Protein AF-I1PK55-F1 (afdb_monomer_lite)

Foldseek 3Di:
DVVVVVVLVVVVCVVVVLLVQLLQLLQLQRHLNVLLVVCCVVPVPCSVVVSVVSVVVNVLVLVVLVVVVVVVVVPPPDDPDPDDDDDDDDDDDDPDPVVVVVVVVVVVVVVCVPDPPQPLVNVSRPDHRDPDPPDPPDDSLVVLVVCCVSRVSSSVVNVLSVPDDPDPDDSVVVVVVVVVVPDPVPDPDDCVVVPPPPPDPVPVPVPPDPPPDPDPPDPPDDDDDPPFAAPADFFDWAAFFAWGGGDQPPQEAEDAQWDADPRRTITGHATAGWDWDADPPPRHIYIHGQHPVGDDDDPVPVPPDDDDDDDDDD

InterPro domains:
  IPR001684 Large ribosomal subunit protein bL27 [MF_00539] (208-292)
  IPR001684 Large ribosomal subunit protein bL27 [PF01016] (209-289)
  IPR001684 Large ribosomal subunit protein bL27 [PR00063] (211-235)
  IPR001684 Large ribosomal subunit protein bL27 [PR00063] (236-260)
  IPR001684 Large ribosomal subunit protein bL27 [PR00063] (261-285)
  IPR001684 Large ribosomal subunit protein bL27 [TIGR00062] (209-289)
  IPR008906 HAT, C-terminal dimerisation domain [PF05699] (120-195)
  IPR012337 Ribonuclease H-like superfamily [SSF53098] (7-196)
  IPR025525 hAT-like transposase, RNase-H fold [PF14372] (1-65)

pLDDT: mean 72.52, std 22.67, range [21.64, 98.0]

Radius of gyration: 37.08 Å; chains: 1; bounding box: 87×67×116 Å

Secondary structure (DSSP, 8-state):
-HHHHHHHHHHHHHHHHHHHHHHHHTSTTTHHHHHHHHHHHH-TTTHHHHHHHHHHHHHHHHHHHHHHHHHHHTT-S-------------------HHHHHHHHHHHHHHH-TTS----HHHHHHHSPPPS-TT-TT--HHHHHHHHTTT-HHHHHHHHHHHTS------HHHHHHHHHHHS-GGG----GGGTSS-SSS-----------S----SS----------EESS-TT-EE-TT-EEEE-SS-SEEE-TTEEE-TT--EEESSSEEEEEEE-TTT--EEEEEEETT-----GGGSTT-PPPPP----

Sequence (314 aa):
MAVPMAEKIEKYWETCNKLLSIATILDPRYKLKSIEYFYGLLYPSEKDVKFEHMRRCFSELFDEYSKQATMQSSSVVDTSRNFQECSSQSHESSLSLFSTIVGLEKYIQDSNSSQQTRSELDVYLDDPPHPGISDTSFDILAWWKLYGSKYPIISRMARDILSVPMSIVASESCFSLANQALCEKRCSLLPETLEESSGGLSLIFKRWATKKTAGSTKNGRDSNPKYLGVKKFGGEKVEPGNIIVCQRGTRFHPGNYVGMGKDHTLFCLKEGHVRFERNKLTGRKWVHVDPVAGHVLHPVYASDSTPAAEMEPL

Organism: Oryza glaberrima (NCBI:txid4538)

Structure (mmCIF, N/CA/C/O backbone):
data_AF-I1PK55-F1
#
_entry.id   AF-I1PK55-F1
#
loop_
_atom_site.group_PDB
_atom_site.id
_atom_site.type_symbol
_atom_site.label_atom_id
_atom_site.label_alt_id
_atom_site.label_comp_id
_atom_site.label_asym_id
_atom_site.label_entity_id
_atom_site.label_seq_id
_atom_site.pdbx_PDB_ins_code
_atom_site.Cartn_x
_atom_site.Cartn_y
_atom_site.Cartn_z
_atom_site.occupancy
_atom_site.B_iso_or_equiv
_atom_site.auth_seq_id
_atom_site.auth_comp_id
_atom_site.auth_asym_id
_atom_site.auth_atom_id
_atom_site.pdbx_PDB_model_num
ATOM 1 N N . MET A 1 1 ? 14.887 21.624 18.149 1.00 56.91 1 MET A N 1
ATOM 2 C CA . MET A 1 1 ? 14.592 20.259 17.647 1.00 56.91 1 MET A CA 1
ATOM 3 C C . MET A 1 1 ? 13.423 19.589 18.372 1.00 56.91 1 MET A C 1
ATOM 5 O O . MET A 1 1 ? 12.648 18.936 17.695 1.00 56.91 1 MET A O 1
ATOM 9 N N . ALA A 1 2 ? 13.232 19.786 19.685 1.00 69.00 2 ALA A N 1
ATOM 10 C CA . ALA A 1 2 ? 12.104 19.197 20.425 1.00 69.00 2 ALA A CA 1
ATOM 11 C C . ALA A 1 2 ? 10.715 19.756 20.036 1.00 69.00 2 ALA A C 1
ATOM 13 O O . ALA A 1 2 ? 9.791 18.982 19.824 1.00 69.00 2 ALA A O 1
ATOM 14 N N . VAL A 1 3 ? 10.584 21.077 19.859 1.00 77.81 3 VAL A N 1
ATOM 15 C CA . VAL A 1 3 ? 9.313 21.740 19.484 1.00 77.81 3 VAL A CA 1
ATOM 16 C C . VAL A 1 3 ? 8.698 21.201 18.176 1.00 77.81 3 VAL A C 1
ATOM 18 O O . VAL A 1 3 ? 7.561 20.739 18.218 1.00 77.81 3 VAL A O 1
ATOM 21 N N . PRO A 1 4 ? 9.425 21.117 17.039 1.00 77.81 4 PRO A N 1
ATOM 22 C CA . PRO A 1 4 ? 8.856 20.558 15.806 1.00 77.81 4 PRO A CA 1
ATOM 23 C C . PRO A 1 4 ? 8.593 19.044 15.880 1.00 77.81 4 PRO A C 1
ATOM 25 O O . PRO A 1 4 ? 7.858 18.503 15.056 1.00 77.81 4 PRO A O 1
ATOM 28 N N . MET A 1 5 ? 9.204 18.331 16.834 1.00 74.81 5 MET A N 1
ATOM 29 C CA . MET A 1 5 ? 8.876 16.930 17.112 1.00 74.81 5 MET A CA 1
ATOM 30 C C . MET A 1 5 ? 7.574 16.805 17.907 1.00 74.81 5 MET A C 1
ATOM 32 O O . MET A 1 5 ? 6.782 15.914 17.612 1.00 74.81 5 MET A O 1
ATOM 36 N N . ALA A 1 6 ? 7.333 17.704 18.861 1.00 76.00 6 ALA A N 1
ATOM 37 C CA . ALA A 1 6 ? 6.104 17.733 19.646 1.00 76.00 6 ALA A CA 1
ATOM 38 C C . ALA A 1 6 ? 4.875 18.029 18.770 1.00 76.00 6 ALA A C 1
ATOM 40 O O . ALA A 1 6 ? 3.912 17.274 18.811 1.00 76.00 6 ALA A O 1
ATOM 41 N N . GLU A 1 7 ? 4.943 19.034 17.890 1.00 78.25 7 GLU A N 1
ATOM 42 C CA . GLU A 1 7 ? 3.855 19.357 16.942 1.00 78.25 7 GLU A CA 1
ATOM 43 C C . GLU A 1 7 ? 3.503 18.175 16.031 1.00 78.25 7 GLU A C 1
ATOM 45 O O . GLU A 1 7 ? 2.341 17.888 15.736 1.00 78.25 7 GLU A O 1
ATOM 50 N N . LYS A 1 8 ? 4.538 17.456 15.595 1.00 73.06 8 LYS A N 1
ATOM 51 C CA . LYS A 1 8 ? 4.399 16.234 14.814 1.00 73.06 8 LYS A CA 1
ATOM 52 C C . LYS A 1 8 ? 3.678 15.156 15.611 1.00 73.06 8 LYS A C 1
ATOM 54 O O . LYS A 1 8 ? 2.743 14.575 15.078 1.00 73.06 8 LYS A O 1
ATOM 59 N N . ILE A 1 9 ? 4.093 14.901 16.851 1.00 77.00 9 ILE A N 1
ATOM 60 C CA . ILE A 1 9 ? 3.474 13.900 17.729 1.00 77.00 9 ILE A CA 1
ATOM 61 C C . ILE A 1 9 ? 2.005 14.234 17.985 1.00 77.00 9 ILE A C 1
ATOM 63 O O . ILE A 1 9 ? 1.176 13.347 17.820 1.00 77.00 9 ILE A O 1
ATOM 67 N N . GLU A 1 10 ? 1.675 15.489 18.287 1.00 76.69 10 GLU A N 1
ATOM 68 C CA . GLU A 1 10 ? 0.301 15.914 18.588 1.00 76.69 10 GLU A CA 1
ATOM 69 C C . GLU A 1 10 ? -0.663 15.597 17.432 1.00 76.69 10 GLU A C 1
ATOM 71 O O . GLU A 1 10 ? -1.752 15.059 17.629 1.00 76.69 10 GLU A O 1
ATOM 76 N N . LYS A 1 11 ? -0.214 15.810 16.187 1.00 72.62 11 LYS A N 1
ATOM 77 C CA . LYS A 1 11 ? -0.996 15.478 14.987 1.00 72.62 11 LYS A CA 1
ATOM 78 C C . LYS A 1 11 ? -1.317 13.980 14.873 1.00 72.62 11 LYS A C 1
ATOM 80 O O . LYS A 1 11 ? -2.416 13.616 14.448 1.00 72.62 11 LYS A O 1
ATOM 85 N N . TYR A 1 12 ? -0.369 13.105 15.218 1.00 70.25 12 TYR A N 1
ATOM 86 C CA . TYR A 1 12 ? -0.617 11.656 15.236 1.00 70.25 12 TYR A CA 1
ATOM 87 C C . TYR A 1 12 ? -1.391 11.227 16.473 1.00 70.25 12 TYR A C 1
ATOM 89 O O . TYR A 1 12 ? -2.162 10.276 16.407 1.00 70.25 12 TYR A O 1
ATOM 97 N N . TRP A 1 13 ? -1.205 11.918 17.594 1.00 78.19 13 TRP A N 1
ATOM 98 C CA . TRP A 1 13 ? -1.906 11.621 18.828 1.00 78.19 13 TRP A CA 1
ATOM 99 C C . TRP A 1 13 ? -3.414 11.755 18.635 1.00 78.19 13 TRP A C 1
ATOM 101 O O . TRP A 1 13 ? -4.131 10.801 18.900 1.00 78.19 13 TRP A O 1
ATOM 111 N N . GLU A 1 14 ? -3.893 12.851 18.048 1.00 71.19 14 GLU A N 1
ATOM 112 C CA . GLU A 1 14 ? -5.331 13.063 17.817 1.00 71.19 14 GLU A CA 1
ATOM 113 C C . GLU A 1 14 ? -5.974 12.019 16.882 1.00 71.19 14 GLU A C 1
ATOM 115 O O . GLU A 1 14 ? -7.143 11.655 17.035 1.00 71.19 14 GLU A O 1
ATOM 120 N N . THR A 1 15 ? -5.212 11.476 15.927 1.00 67.56 15 THR A N 1
ATOM 121 C CA . THR A 1 15 ? -5.700 10.426 15.013 1.00 67.56 15 THR A CA 1
ATOM 122 C C . THR A 1 15 ? -5.649 9.036 15.646 1.00 67.56 15 THR A C 1
ATOM 124 O O . THR A 1 15 ? -6.618 8.280 15.559 1.00 67.56 15 THR A O 1
ATOM 127 N N . CYS A 1 16 ? -4.554 8.701 16.328 1.00 73.81 16 CYS A N 1
ATOM 128 C CA . CYS A 1 16 ? -4.374 7.412 16.989 1.00 73.81 16 CYS A CA 1
ATOM 129 C C . CYS A 1 16 ? -5.228 7.275 18.254 1.00 73.81 16 CYS A C 1
ATOM 131 O O . CYS A 1 16 ? -5.692 6.174 18.542 1.00 73.81 16 CYS A O 1
ATOM 133 N N . ASN A 1 17 ? -5.460 8.362 18.995 1.00 80.88 17 ASN A N 1
ATOM 134 C CA . ASN A 1 17 ? -6.208 8.366 20.254 1.00 80.88 17 ASN A CA 1
ATOM 135 C C . ASN A 1 17 ? -7.621 7.801 20.062 1.00 80.88 17 ASN A C 1
ATOM 137 O O . ASN A 1 17 ? -8.041 6.936 20.824 1.00 80.88 17 ASN A O 1
ATOM 141 N N . LYS A 1 18 ? -8.318 8.177 18.983 1.00 81.50 18 LYS A N 1
ATOM 142 C CA . LYS A 1 18 ? -9.653 7.635 18.675 1.00 81.50 18 LYS A CA 1
ATOM 143 C C . LYS A 1 18 ? -9.631 6.117 18.495 1.00 81.50 18 LYS A C 1
ATOM 145 O O . LYS A 1 18 ? -10.438 5.412 19.093 1.00 81.50 18 LYS A O 1
ATOM 150 N N . LEU A 1 19 ? -8.685 5.607 17.705 1.00 83.81 19 LEU A N 1
ATOM 151 C CA . LEU A 1 19 ? -8.551 4.172 17.444 1.00 83.81 19 LEU A CA 1
ATOM 152 C C . LEU A 1 19 ? -8.158 3.398 18.710 1.00 83.81 19 LEU A C 1
ATOM 154 O O . LEU A 1 19 ? -8.745 2.359 19.004 1.00 83.81 19 LEU A O 1
ATOM 158 N N . LEU A 1 20 ? -7.196 3.926 19.472 1.00 84.56 20 LEU A N 1
ATOM 159 C CA . LEU A 1 20 ? -6.757 3.373 20.755 1.00 84.56 20 LEU A CA 1
ATOM 160 C C . LEU A 1 20 ? -7.916 3.322 21.752 1.00 84.56 20 LEU A C 1
ATOM 162 O O . LEU A 1 20 ? -8.145 2.291 22.375 1.00 84.56 20 LEU A O 1
ATOM 166 N N . SER A 1 21 ? -8.693 4.398 21.845 1.00 87.75 21 SER A N 1
ATOM 167 C CA . SER A 1 21 ? -9.866 4.480 22.710 1.00 87.75 21 SER A CA 1
ATOM 168 C C . SER A 1 21 ? -10.909 3.427 22.331 1.00 87.75 21 SER A C 1
ATOM 170 O O . SER A 1 21 ? -11.320 2.642 23.185 1.00 87.75 21 SER A O 1
ATOM 172 N N . ILE A 1 22 ? -11.256 3.291 21.047 1.00 89.50 22 ILE A N 1
ATOM 173 C CA . ILE A 1 22 ? -12.168 2.230 20.581 1.00 89.50 22 ILE A CA 1
ATOM 174 C C . ILE A 1 22 ? -11.624 0.836 20.925 1.00 89.50 22 ILE A C 1
ATOM 176 O O . ILE A 1 22 ? -12.367 -0.006 21.429 1.00 89.50 22 ILE A O 1
ATOM 180 N N . ALA A 1 23 ? -10.329 0.595 20.710 1.00 89.38 23 ALA A N 1
ATOM 181 C CA . ALA A 1 23 ? -9.695 -0.675 21.054 1.00 89.38 23 ALA A CA 1
ATOM 182 C C . ALA A 1 23 ? -9.778 -0.976 22.561 1.00 89.38 23 ALA A C 1
ATOM 184 O O . ALA A 1 23 ? -10.052 -2.114 22.937 1.00 89.38 23 ALA A O 1
ATOM 185 N N . THR A 1 24 ? -9.617 0.031 23.428 1.00 90.06 24 THR A N 1
ATOM 186 C CA . THR A 1 24 ? -9.770 -0.148 24.883 1.00 90.06 24 THR A CA 1
ATOM 187 C C . THR A 1 24 ? -11.213 -0.425 25.310 1.00 90.06 24 THR A C 1
ATOM 189 O O . THR A 1 24 ? -11.414 -1.214 26.232 1.00 90.06 24 THR A O 1
ATOM 192 N N . ILE A 1 25 ? -12.219 0.145 24.629 1.00 91.88 25 ILE A N 1
ATOM 193 C CA . ILE A 1 25 ? -13.642 -0.168 24.878 1.00 91.88 25 ILE A CA 1
ATOM 194 C C . ILE A 1 25 ? -13.939 -1.623 24.512 1.00 91.88 25 ILE A C 1
ATOM 196 O O . ILE A 1 25 ? -14.701 -2.296 25.207 1.00 91.88 25 ILE A O 1
ATOM 200 N N . LEU A 1 26 ? -13.332 -2.115 23.429 1.00 92.06 26 LEU A N 1
ATOM 201 C CA . LEU A 1 26 ? -13.472 -3.493 22.956 1.00 92.06 26 LEU A CA 1
ATOM 202 C C . LEU A 1 26 ? -12.681 -4.505 23.799 1.00 92.06 26 LEU A C 1
ATOM 204 O O . LEU A 1 26 ? -12.828 -5.704 23.573 1.00 92.06 26 LEU A O 1
ATOM 208 N N . ASP A 1 27 ? -11.865 -4.074 24.766 1.00 90.81 27 ASP A N 1
ATOM 209 C CA . ASP A 1 27 ? -11.301 -4.984 25.765 1.00 90.81 27 ASP A CA 1
ATOM 210 C C . ASP A 1 27 ? -12.342 -5.226 26.882 1.00 90.81 27 ASP A C 1
ATOM 212 O O . ASP A 1 27 ? -12.706 -4.288 27.608 1.00 90.81 27 ASP A O 1
ATOM 216 N N . PRO A 1 28 ? -12.798 -6.479 27.076 1.00 90.19 28 PRO A N 1
ATOM 217 C CA . PRO A 1 28 ? -13.805 -6.828 28.077 1.00 90.19 28 PRO A CA 1
ATOM 218 C C . PRO A 1 28 ? -13.420 -6.472 29.518 1.00 90.19 28 PRO A C 1
ATOM 220 O O . PRO A 1 28 ? -14.305 -6.370 30.368 1.00 90.19 28 PRO A O 1
ATOM 223 N N . ARG A 1 29 ? -12.123 -6.308 29.818 1.00 89.62 29 ARG A N 1
ATOM 224 C CA . ARG A 1 29 ? -11.616 -5.970 31.161 1.00 89.62 29 ARG A CA 1
ATOM 225 C C . ARG A 1 29 ? -11.774 -4.490 31.505 1.00 89.62 29 ARG A C 1
ATOM 227 O O . ARG A 1 29 ? -11.882 -4.143 32.677 1.00 89.62 29 ARG A O 1
ATOM 234 N N . TYR A 1 30 ? -11.773 -3.622 30.498 1.00 86.62 30 TYR A N 1
ATOM 235 C CA . TYR A 1 30 ? -11.636 -2.177 30.677 1.00 86.62 30 TYR A CA 1
ATOM 236 C C . TYR A 1 30 ? -12.918 -1.414 30.321 1.00 86.62 30 TYR A C 1
ATOM 238 O O . TYR A 1 30 ? -13.376 -0.587 31.118 1.00 86.62 30 TYR A O 1
ATOM 246 N N . LYS A 1 31 ? -13.531 -1.730 29.169 1.00 89.44 31 LYS A N 1
ATOM 247 C CA . LYS A 1 31 ? -14.759 -1.089 28.658 1.00 89.44 31 LYS A CA 1
ATOM 248 C C . LYS A 1 31 ? -14.678 0.451 28.701 1.00 89.44 31 LYS A C 1
ATOM 250 O O . LYS A 1 31 ? -13.610 1.020 28.519 1.00 89.44 31 LYS A O 1
ATOM 255 N N . LEU A 1 32 ? -15.795 1.151 28.932 1.00 88.81 32 LEU A N 1
ATOM 256 C CA . LEU A 1 32 ? -15.834 2.623 28.994 1.00 88.81 32 LEU A CA 1
ATOM 257 C C . LEU A 1 32 ? -15.136 3.217 30.230 1.00 88.81 32 LEU A C 1
ATOM 259 O O . LEU A 1 32 ? -14.683 4.360 30.185 1.00 88.81 32 LEU A O 1
ATOM 263 N N . LYS A 1 33 ? -15.017 2.456 31.326 1.00 87.12 33 LYS A N 1
ATOM 264 C CA . LYS A 1 33 ? -14.451 2.959 32.591 1.00 87.12 33 LYS A CA 1
ATOM 265 C C . LYS A 1 33 ? -12.971 3.325 32.472 1.00 87.12 33 LYS A C 1
ATOM 267 O O . LYS A 1 33 ? -12.511 4.238 33.152 1.00 87.12 33 LYS A O 1
ATOM 272 N N . SER A 1 34 ? -12.220 2.639 31.610 1.00 86.88 34 SER A N 1
ATOM 273 C CA . SER A 1 34 ? -10.811 2.969 31.366 1.00 86.88 34 SER A CA 1
ATOM 274 C C . SER A 1 34 ? -10.649 4.335 30.714 1.00 86.88 34 SER A C 1
ATOM 276 O O . SER A 1 34 ? -9.807 5.115 31.146 1.00 86.88 34 SER A O 1
ATOM 278 N N . ILE A 1 35 ? -11.474 4.655 29.717 1.00 88.50 35 ILE A N 1
ATOM 279 C CA . ILE A 1 35 ? -11.437 5.954 29.040 1.00 88.50 35 ILE A CA 1
ATOM 280 C C . ILE A 1 35 ? -11.804 7.057 30.013 1.00 88.50 35 ILE A C 1
ATOM 282 O O . ILE A 1 35 ? -11.126 8.078 30.054 1.00 88.50 35 ILE A O 1
ATOM 286 N N . GLU A 1 36 ? -12.833 6.839 30.831 1.00 89.56 36 GLU A N 1
ATOM 287 C CA . GLU A 1 36 ? -13.219 7.808 31.848 1.00 89.56 36 GLU A CA 1
ATOM 288 C C . GLU A 1 36 ? -12.039 8.142 32.781 1.00 89.56 36 GLU A C 1
ATOM 290 O O . GLU A 1 36 ? -11.773 9.313 33.066 1.00 89.56 36 GLU A O 1
ATOM 295 N N . TYR A 1 37 ? -11.290 7.120 33.202 1.00 89.94 37 TYR A N 1
ATOM 296 C CA . TYR A 1 37 ? -10.094 7.282 34.022 1.00 89.94 37 TYR A CA 1
ATOM 297 C C . TYR A 1 37 ? -8.958 8.005 33.277 1.00 89.94 37 TYR A C 1
ATOM 299 O O . TYR A 1 37 ? -8.440 9.011 33.766 1.00 89.94 37 TYR A O 1
ATOM 307 N N . PHE A 1 38 ? -8.579 7.537 32.081 1.00 88.44 38 PHE A N 1
ATOM 308 C CA . PHE A 1 38 ? -7.448 8.095 31.331 1.00 88.44 38 PHE A CA 1
ATOM 309 C C . PHE A 1 38 ? -7.713 9.512 30.816 1.00 88.44 38 PHE A C 1
ATOM 311 O O . PHE A 1 38 ? -6.811 10.345 30.848 1.00 88.44 38 PHE A O 1
ATOM 318 N N . TYR A 1 39 ? -8.936 9.832 30.394 1.00 89.00 39 TYR A N 1
ATOM 319 C CA . TYR A 1 39 ? -9.289 11.197 29.998 1.00 89.00 39 TYR A CA 1
ATOM 320 C C . TYR A 1 39 ? -9.331 12.146 31.192 1.00 89.00 39 TYR A C 1
ATOM 322 O O . TYR A 1 39 ? -8.941 13.299 31.041 1.00 89.00 39 TYR A O 1
ATOM 330 N N . GLY A 1 40 ? -9.705 11.665 32.382 1.00 89.38 40 GLY A N 1
ATOM 331 C CA . GLY A 1 40 ? -9.569 12.447 33.613 1.00 89.38 40 GLY A CA 1
ATOM 332 C C . GLY A 1 40 ? -8.116 12.812 33.934 1.00 89.38 40 GLY A C 1
ATOM 333 O O . GLY A 1 40 ? -7.862 13.887 34.470 1.00 89.38 40 GLY A O 1
ATOM 334 N N . LEU A 1 41 ? -7.162 11.950 33.566 1.00 89.38 41 LEU A N 1
ATOM 335 C CA . LEU A 1 41 ? -5.732 12.195 33.759 1.00 89.38 41 LEU A CA 1
ATOM 336 C C . LEU A 1 41 ? -5.130 13.102 32.672 1.00 89.38 41 LEU A C 1
ATOM 338 O O . LEU A 1 41 ? -4.305 13.959 32.977 1.00 89.38 41 LEU A O 1
ATOM 342 N N . LEU A 1 42 ? -5.519 12.896 31.411 1.00 86.44 42 LEU A N 1
ATOM 343 C CA . LEU A 1 42 ? -4.936 13.578 30.250 1.00 86.44 42 LEU A CA 1
ATOM 344 C C . LEU A 1 42 ? -5.572 14.944 29.970 1.00 86.44 42 LEU A C 1
ATOM 346 O O . LEU A 1 42 ? -4.871 15.879 29.594 1.00 86.44 42 LEU A O 1
ATOM 350 N N . TYR A 1 43 ? -6.889 15.064 30.150 1.00 87.31 43 TYR A N 1
ATOM 351 C CA . TYR A 1 43 ? -7.664 16.261 29.815 1.00 87.31 43 TYR A CA 1
ATOM 352 C C . TYR A 1 43 ? -8.649 16.622 30.941 1.00 87.31 43 TYR A C 1
ATOM 354 O O . TYR A 1 43 ? -9.862 16.530 30.741 1.00 87.31 43 TYR A O 1
ATOM 362 N N . PRO A 1 44 ? -8.170 17.072 32.118 1.00 88.06 44 PRO A N 1
ATOM 363 C CA . PRO A 1 44 ? -9.034 17.322 33.275 1.00 88.06 44 PRO A CA 1
ATOM 364 C C . PRO A 1 44 ? -10.202 18.280 32.992 1.00 88.06 44 PRO A C 1
ATOM 366 O O . PRO A 1 44 ? -11.307 18.060 33.477 1.00 88.06 44 PRO A O 1
ATOM 369 N N . SER A 1 45 ? -9.976 19.316 32.177 1.00 90.56 45 SER A N 1
ATOM 370 C CA . SER A 1 45 ? -10.976 20.349 31.861 1.00 90.56 45 SER A CA 1
ATOM 371 C C . SER A 1 45 ? -11.951 19.968 30.740 1.00 90.56 45 SER A C 1
ATOM 373 O O . SER A 1 45 ? -13.001 20.589 30.616 1.00 90.56 45 SER A O 1
ATOM 375 N N . GLU A 1 46 ? -11.620 18.972 29.912 1.00 90.12 46 GLU A N 1
ATOM 376 C CA . GLU A 1 46 ? -12.400 18.576 28.723 1.00 90.12 46 GLU A CA 1
ATOM 377 C C . GLU A 1 46 ? -12.865 17.112 28.781 1.00 90.12 46 GLU A C 1
ATOM 379 O O . GLU A 1 46 ? -13.342 16.564 27.781 1.00 90.12 46 GLU A O 1
ATOM 384 N N . LYS A 1 47 ? -12.727 16.468 29.949 1.00 89.00 47 LYS A N 1
ATOM 385 C CA . LYS A 1 47 ? -13.018 15.046 30.166 1.00 89.00 47 LYS A CA 1
ATOM 386 C C . LYS A 1 47 ? -14.398 14.670 29.631 1.00 89.00 47 LYS A C 1
ATOM 388 O O . LYS A 1 47 ? -14.496 13.751 28.824 1.00 89.00 47 LYS A O 1
ATOM 393 N N . ASP A 1 48 ? -15.437 15.387 30.053 1.00 88.94 48 ASP A N 1
ATOM 394 C CA . ASP A 1 48 ? -16.827 15.024 29.755 1.00 88.94 48 ASP A CA 1
ATOM 395 C C . ASP A 1 48 ? -17.147 15.164 28.263 1.00 88.94 48 ASP A C 1
ATOM 397 O O . ASP A 1 48 ? -17.772 14.286 27.670 1.00 88.94 48 ASP A O 1
ATOM 401 N N . VAL A 1 49 ? -16.637 16.221 27.621 1.00 91.31 49 VAL A N 1
ATOM 402 C CA . VAL A 1 49 ? -16.834 16.463 26.184 1.00 91.31 49 VAL A CA 1
ATOM 403 C C . VAL A 1 49 ? -16.139 15.383 25.355 1.00 91.31 49 VAL A C 1
ATOM 405 O O . VAL A 1 49 ? -16.748 14.815 24.447 1.00 91.31 49 VAL A O 1
ATOM 408 N N . LYS A 1 50 ? -14.877 15.056 25.674 1.00 87.38 50 LYS A N 1
ATOM 409 C CA . LYS A 1 50 ? -14.128 14.012 24.957 1.00 87.38 50 LYS A CA 1
ATOM 410 C C . LYS A 1 50 ? -14.694 12.617 25.224 1.00 87.38 50 LYS A C 1
ATOM 412 O O . LYS A 1 50 ? -14.729 11.797 24.307 1.00 87.38 50 LYS A O 1
ATOM 417 N N . PHE A 1 51 ? -15.157 12.350 26.444 1.00 90.38 51 PHE A N 1
ATOM 418 C CA . PHE A 1 51 ? -15.785 11.083 26.813 1.00 90.38 51 PHE A CA 1
ATOM 419 C C . PHE A 1 51 ? -17.091 10.859 26.044 1.00 90.38 51 PHE A C 1
ATOM 421 O O . PHE A 1 51 ? -17.254 9.813 25.415 1.00 90.38 51 PHE A O 1
ATOM 428 N N . GLU A 1 52 ? -17.978 11.856 26.010 1.00 91.00 52 GLU A N 1
ATOM 429 C CA . GLU A 1 52 ? -19.248 11.754 25.285 1.00 91.00 52 GLU A CA 1
ATOM 430 C C . GLU A 1 52 ? -19.029 11.674 23.768 1.00 91.00 52 GLU A C 1
ATOM 432 O O . GLU A 1 52 ? -19.666 10.873 23.083 1.00 91.00 52 GLU A O 1
ATOM 437 N N . HIS A 1 53 ? -18.055 12.423 23.236 1.00 89.75 53 HIS A N 1
ATOM 438 C CA . HIS A 1 53 ? -17.646 12.294 21.838 1.00 89.75 53 HIS A CA 1
ATOM 439 C C . HIS A 1 53 ? -17.185 10.867 21.512 1.00 89.75 53 HIS A C 1
ATOM 441 O O . HIS A 1 53 ? -17.582 10.304 20.493 1.00 89.75 53 HIS A O 1
ATOM 447 N N . MET A 1 54 ? -16.395 10.248 22.393 1.00 89.69 54 MET A N 1
ATOM 448 C CA . MET A 1 54 ? -15.920 8.881 22.193 1.00 89.69 54 MET A CA 1
ATOM 449 C C . MET A 1 54 ? -17.056 7.854 22.298 1.00 89.69 54 MET A C 1
ATOM 451 O O . MET A 1 54 ? -17.125 6.922 21.497 1.00 89.69 54 MET A O 1
ATOM 455 N N . ARG A 1 55 ? -17.996 8.044 23.229 1.00 90.38 55 ARG A N 1
ATOM 456 C CA . ARG A 1 55 ? -19.198 7.209 23.326 1.00 90.38 55 ARG A CA 1
ATOM 457 C C . ARG A 1 55 ? -20.015 7.272 22.036 1.00 90.38 55 ARG A C 1
ATOM 459 O O . ARG A 1 55 ? -20.356 6.231 21.481 1.00 90.38 55 ARG A O 1
ATOM 466 N N . ARG A 1 56 ? -20.247 8.480 21.515 1.00 90.00 56 ARG A N 1
ATOM 467 C CA . ARG A 1 56 ? -20.950 8.702 20.248 1.00 90.00 56 ARG A CA 1
ATOM 468 C C . ARG A 1 56 ? -20.241 8.041 19.068 1.00 90.00 56 ARG A C 1
ATOM 470 O O . ARG A 1 56 ? -20.882 7.316 18.317 1.00 90.00 56 ARG A O 1
ATOM 477 N N . CYS A 1 57 ? -18.930 8.237 18.927 1.00 88.69 57 CYS A N 1
ATOM 478 C CA . CYS A 1 57 ? -18.160 7.611 17.851 1.00 88.69 57 CYS A CA 1
ATOM 479 C C . CYS A 1 57 ? -18.206 6.076 17.913 1.00 88.69 57 CYS A C 1
ATOM 481 O O . CYS A 1 57 ? -18.239 5.425 16.871 1.00 88.69 57 CYS A O 1
ATOM 483 N N . PHE A 1 58 ? -18.220 5.486 19.112 1.00 90.56 58 PHE A N 1
ATOM 484 C CA . PHE A 1 58 ? -18.360 4.038 19.267 1.00 90.56 58 PHE A CA 1
ATOM 485 C C . PHE A 1 58 ? -19.750 3.542 18.836 1.00 90.56 58 PHE A C 1
ATOM 487 O O . PHE A 1 58 ? -19.837 2.540 18.126 1.00 90.56 58 PHE A O 1
ATOM 494 N N . SER A 1 59 ? -20.820 4.264 19.193 1.00 91.00 59 SER A N 1
ATOM 495 C CA . SER A 1 59 ? -22.187 3.954 18.748 1.00 91.00 59 SER A CA 1
ATOM 496 C C . SER A 1 59 ? -22.360 4.093 17.234 1.00 91.00 59 SER A C 1
ATOM 498 O O . SER A 1 59 ? -22.908 3.199 16.597 1.00 91.00 59 SER A O 1
ATOM 500 N N . GLU A 1 60 ? -21.836 5.166 16.638 1.00 89.75 60 GLU A N 1
ATOM 501 C CA . GLU A 1 60 ? -21.882 5.384 15.184 1.00 89.75 60 GLU A CA 1
ATOM 502 C C . GLU A 1 60 ? -21.166 4.255 14.423 1.00 89.75 60 GLU A C 1
ATOM 504 O O . GLU A 1 60 ? -21.668 3.760 13.412 1.00 89.75 60 GLU A O 1
ATOM 509 N N . LEU A 1 61 ? -20.023 3.793 14.944 1.00 87.56 61 LEU A N 1
ATOM 510 C CA . LEU A 1 61 ? -19.292 2.658 14.384 1.00 87.56 61 LEU A CA 1
ATOM 511 C C . LEU A 1 61 ? -20.088 1.350 14.501 1.00 87.56 61 LEU A C 1
ATOM 513 O O . LEU A 1 61 ? -20.118 0.555 13.563 1.00 87.56 61 LEU A O 1
ATOM 517 N N . PHE A 1 62 ? -20.756 1.118 15.631 1.00 90.81 62 PHE A N 1
ATOM 518 C CA . PHE A 1 62 ? -21.624 -0.045 15.807 1.00 90.81 62 PHE A CA 1
ATOM 519 C C . PHE A 1 62 ? -22.785 -0.049 14.800 1.00 90.81 62 PHE A C 1
ATOM 521 O O . PHE A 1 62 ? -23.038 -1.072 14.155 1.00 90.81 62 PHE A O 1
ATOM 528 N N . ASP A 1 63 ? -23.442 1.094 14.601 1.00 88.44 63 ASP A N 1
ATOM 529 C CA . ASP A 1 63 ? -24.539 1.237 13.638 1.00 88.44 63 ASP A CA 1
ATOM 530 C C . ASP A 1 63 ? -24.083 0.938 12.206 1.00 88.44 63 ASP A C 1
ATOM 532 O O . ASP A 1 63 ? -24.810 0.319 11.422 1.00 88.44 63 ASP A O 1
ATOM 536 N N . GLU A 1 64 ? -22.863 1.338 11.851 1.00 87.44 64 GLU A N 1
ATOM 537 C CA . GLU A 1 64 ? -22.271 1.029 10.554 1.00 87.44 64 GLU A CA 1
ATOM 538 C C . GLU A 1 64 ? -22.071 -0.482 10.358 1.00 87.44 64 GLU A C 1
ATOM 540 O O . GLU A 1 64 ? -22.485 -1.043 9.337 1.00 87.44 64 GLU A O 1
ATOM 545 N N . TYR A 1 65 ? -21.508 -1.174 11.352 1.00 86.38 65 TYR A N 1
ATOM 546 C CA . TYR A 1 65 ? -21.342 -2.629 11.299 1.00 86.38 65 TYR A CA 1
ATOM 547 C C . TYR A 1 65 ? -22.690 -3.370 11.300 1.00 86.38 65 TYR A C 1
ATOM 549 O O . TYR A 1 65 ? -22.824 -4.401 10.631 1.00 86.38 65 TYR A O 1
ATOM 557 N N . SER A 1 66 ? -23.700 -2.833 11.989 1.00 87.06 66 SER A N 1
ATOM 558 C CA . SER A 1 66 ? -25.076 -3.346 11.988 1.00 87.06 66 SER A CA 1
ATOM 559 C C . SER A 1 66 ? -25.722 -3.254 10.596 1.00 87.06 66 SER A C 1
ATOM 561 O O . SER A 1 66 ? -26.272 -4.237 10.078 1.00 87.06 66 SER A O 1
ATOM 563 N N . LYS A 1 67 ? -25.561 -2.113 9.910 1.00 83.81 67 LYS A N 1
ATOM 564 C CA . LYS A 1 67 ? -26.004 -1.930 8.514 1.00 83.81 67 LYS A CA 1
ATOM 565 C C . LYS A 1 67 ? -25.311 -2.912 7.569 1.00 83.81 67 LYS A C 1
ATOM 567 O O . LYS A 1 67 ? -25.977 -3.564 6.766 1.00 83.81 67 LYS A O 1
ATOM 572 N N . GLN A 1 68 ? -23.993 -3.082 7.698 1.00 79.38 68 GLN A N 1
ATOM 573 C CA . GLN A 1 68 ? -23.232 -4.036 6.880 1.00 79.38 68 GLN A CA 1
ATOM 574 C C . GLN A 1 68 ? -23.670 -5.489 7.109 1.00 79.38 68 GLN A C 1
ATOM 576 O O . GLN A 1 68 ? -23.737 -6.269 6.159 1.00 79.38 68 GLN A O 1
ATOM 581 N N . ALA A 1 69 ? -23.991 -5.865 8.350 1.00 77.56 69 ALA A N 1
ATOM 582 C CA . ALA A 1 69 ? -24.511 -7.194 8.662 1.00 77.56 69 ALA A CA 1
ATOM 583 C C . ALA A 1 69 ? -25.865 -7.455 7.982 1.00 77.56 69 ALA A C 1
ATOM 585 O O . ALA A 1 69 ? -26.063 -8.527 7.412 1.00 77.56 69 ALA A O 1
ATOM 586 N N . THR A 1 70 ? -26.750 -6.456 7.990 1.00 73.94 70 THR A N 1
ATOM 587 C CA . THR A 1 70 ? -28.083 -6.523 7.368 1.00 73.94 70 THR A CA 1
ATOM 588 C C . THR A 1 70 ? -28.006 -6.585 5.838 1.00 73.94 70 THR A C 1
ATOM 590 O O . THR A 1 70 ? -28.787 -7.281 5.198 1.00 73.94 70 THR A O 1
ATOM 593 N N . MET A 1 71 ? -27.032 -5.904 5.228 1.00 62.38 71 MET A N 1
ATOM 594 C CA . MET A 1 71 ? -26.816 -5.964 3.776 1.00 62.38 71 MET A CA 1
ATOM 595 C C . MET A 1 71 ? -26.188 -7.277 3.294 1.00 62.38 71 MET A C 1
ATOM 597 O O . MET A 1 71 ? -26.362 -7.652 2.140 1.00 62.38 71 MET A O 1
ATOM 601 N N . GLN A 1 72 ? -25.457 -7.993 4.151 1.00 55.72 72 GLN A N 1
ATOM 602 C CA . GLN A 1 72 ? -24.889 -9.298 3.797 1.00 55.72 72 GLN A CA 1
ATOM 603 C C . GLN A 1 72 ? -25.936 -10.423 3.855 1.00 55.72 72 GLN A C 1
ATOM 605 O O . GLN A 1 72 ? -25.869 -11.349 3.046 1.00 55.72 72 GLN A O 1
ATOM 610 N N . SER A 1 73 ? -26.934 -10.340 4.743 1.00 51.28 73 SER A N 1
ATOM 611 C CA . SER A 1 73 ? -27.993 -11.357 4.859 1.00 51.28 73 SER A CA 1
ATOM 612 C C . SER A 1 73 ? -29.016 -11.343 3.712 1.00 51.28 73 SER A C 1
ATOM 614 O O . SER A 1 73 ? -29.588 -12.389 3.414 1.00 51.28 73 SER A O 1
ATOM 616 N N . SER A 1 74 ? -29.201 -10.225 3.000 1.00 41.72 74 SER A N 1
ATOM 617 C CA . SER A 1 74 ? -30.107 -10.141 1.838 1.00 41.72 74 SER A CA 1
ATOM 618 C C . SER A 1 74 ? -29.559 -10.794 0.556 1.00 41.72 74 SER A C 1
ATOM 620 O O . SER A 1 74 ? -30.288 -10.920 -0.424 1.00 41.72 74 SER A O 1
ATOM 622 N N . SER A 1 75 ? -28.303 -11.258 0.558 1.00 34.16 75 SER A N 1
ATOM 623 C CA . SER A 1 75 ? -27.634 -11.888 -0.596 1.00 34.16 75 SER A CA 1
ATOM 624 C C . SER A 1 75 ? -27.623 -13.426 -0.592 1.00 34.16 75 SER A C 1
ATOM 626 O O . SER A 1 75 ? -26.953 -14.032 -1.424 1.00 34.16 75 SER A O 1
ATOM 628 N N . VAL A 1 76 ? -28.351 -14.078 0.328 1.00 39.66 76 VAL A N 1
ATOM 629 C CA . VAL A 1 76 ? -28.311 -15.549 0.506 1.00 39.66 76 VAL A CA 1
ATOM 630 C C . VAL A 1 76 ? -29.580 -16.268 0.011 1.00 39.66 76 VAL A C 1
ATOM 632 O O . VAL A 1 76 ? -29.719 -17.475 0.192 1.00 39.66 76 VAL A O 1
ATOM 635 N N . VAL A 1 77 ? -30.488 -15.587 -0.692 1.00 40.75 77 VAL A N 1
ATOM 636 C CA . VAL A 1 77 ? -31.571 -16.247 -1.449 1.00 40.75 77 VAL A CA 1
ATOM 637 C C . VAL A 1 77 ? -31.153 -16.378 -2.911 1.00 40.75 77 VAL A C 1
ATOM 639 O O . VAL A 1 77 ? -31.450 -15.513 -3.718 1.00 40.75 77 VAL A O 1
ATOM 642 N N . ASP A 1 78 ? -30.348 -17.404 -3.189 1.00 32.12 78 ASP A N 1
ATOM 643 C CA . ASP A 1 78 ? -30.276 -18.173 -4.447 1.00 32.12 78 ASP A CA 1
ATOM 644 C C . ASP A 1 78 ? -28.898 -18.829 -4.572 1.00 32.12 78 ASP A C 1
ATOM 646 O O . ASP A 1 78 ? -28.000 -18.408 -5.300 1.00 32.12 78 ASP A O 1
ATOM 650 N N . THR A 1 79 ? -28.700 -19.923 -3.845 1.00 34.00 79 THR A N 1
ATOM 651 C CA . THR A 1 79 ? -27.780 -20.965 -4.305 1.00 34.00 79 THR A CA 1
ATOM 652 C C . THR A 1 79 ? -28.355 -22.303 -3.882 1.00 34.00 79 THR A C 1
ATOM 654 O O . THR A 1 79 ? -27.879 -22.948 -2.947 1.00 34.00 79 THR A O 1
ATOM 657 N N . SER A 1 80 ? -29.405 -22.720 -4.589 1.00 34.81 80 SER A N 1
ATOM 658 C CA . SER A 1 80 ? -29.760 -24.129 -4.718 1.00 34.81 80 SER A CA 1
ATOM 659 C C . SER A 1 80 ? -28.514 -24.868 -5.200 1.00 34.81 80 SER A C 1
ATOM 661 O O . SER A 1 80 ? -28.143 -24.823 -6.372 1.00 34.81 80 SER A O 1
ATOM 663 N N . ARG A 1 81 ? -27.796 -25.479 -4.258 1.00 32.56 81 ARG A N 1
ATOM 664 C CA . ARG A 1 81 ? -26.679 -26.365 -4.553 1.00 32.56 81 ARG A CA 1
ATOM 665 C C . ARG A 1 81 ? -27.245 -27.572 -5.285 1.00 32.56 81 ARG A C 1
ATOM 667 O O . ARG A 1 81 ? -27.903 -28.412 -4.682 1.00 32.56 81 ARG A O 1
ATOM 674 N N . ASN A 1 82 ? -26.954 -27.628 -6.581 1.00 36.12 82 ASN A N 1
ATOM 675 C CA . ASN A 1 82 ? -26.899 -28.856 -7.360 1.00 36.12 82 ASN A CA 1
ATOM 676 C C . ASN A 1 82 ? -26.006 -29.850 -6.609 1.00 36.12 82 ASN A C 1
ATOM 678 O O . ASN A 1 82 ? -24.779 -29.765 -6.667 1.00 36.12 82 ASN A O 1
ATOM 682 N N . PHE A 1 83 ? -26.633 -30.761 -5.877 1.00 27.09 83 PHE A N 1
ATOM 683 C CA . PHE A 1 83 ? -26.010 -31.989 -5.422 1.00 27.09 83 PHE A CA 1
ATOM 684 C C . PHE A 1 83 ? -26.651 -33.102 -6.241 1.00 27.09 83 PHE A C 1
ATOM 686 O O . PHE A 1 83 ? -27.794 -33.490 -6.018 1.00 27.09 83 PHE A O 1
ATOM 693 N N . GLN A 1 84 ? -25.941 -33.511 -7.287 1.00 39.41 84 GLN A N 1
ATOM 694 C CA . GLN A 1 84 ? -26.319 -34.640 -8.113 1.00 39.41 84 GLN A CA 1
ATOM 695 C C . GLN A 1 84 ? -25.845 -35.907 -7.404 1.00 39.41 84 GLN A C 1
ATOM 697 O O . GLN A 1 84 ? -24.663 -36.233 -7.453 1.00 39.41 84 GLN A O 1
ATOM 702 N N . GLU A 1 85 ? -26.774 -36.613 -6.766 1.0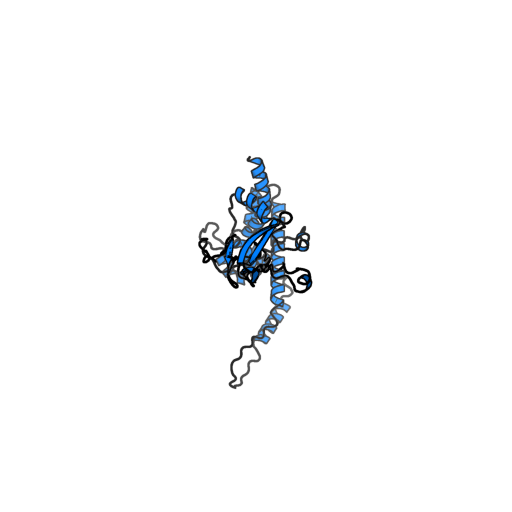0 26.94 85 GLU A N 1
ATOM 703 C CA . GLU A 1 85 ? -26.598 -38.006 -6.362 1.00 26.94 85 GLU A CA 1
ATOM 704 C C . GLU A 1 85 ? -27.819 -38.826 -6.787 1.00 26.94 85 GLU A C 1
ATOM 706 O O . GLU A 1 85 ? -28.960 -38.365 -6.755 1.00 26.94 85 GLU A O 1
ATOM 711 N N . CYS A 1 86 ? -27.521 -40.022 -7.293 1.00 21.64 86 CYS A N 1
ATOM 712 C CA . CYS A 1 86 ? -28.429 -40.924 -7.981 1.00 21.64 86 CYS A CA 1
ATOM 713 C C . CYS A 1 86 ? -29.667 -41.310 -7.169 1.00 21.64 86 CYS A C 1
ATOM 715 O O . CYS A 1 86 ? -29.619 -41.595 -5.976 1.00 21.64 86 CYS A O 1
ATOM 717 N N . SER A 1 87 ? -30.766 -41.431 -7.902 1.00 30.12 87 SER A N 1
ATOM 718 C CA . SER A 1 87 ? -32.053 -41.952 -7.474 1.00 30.12 87 SER A CA 1
ATOM 719 C C . SER A 1 87 ? -31.991 -43.421 -7.041 1.00 30.12 87 SER A C 1
ATOM 721 O O . SER A 1 87 ? -31.565 -44.306 -7.780 1.00 30.12 87 SER A O 1
ATOM 723 N N . SER A 1 88 ? -32.527 -43.689 -5.853 1.00 31.39 88 SER A N 1
ATOM 724 C CA . SER A 1 88 ? -33.171 -44.949 -5.472 1.00 31.39 88 SER A CA 1
ATOM 725 C C . SER A 1 88 ? -34.386 -44.593 -4.617 1.00 31.39 88 SER A C 1
ATOM 727 O O . SER A 1 88 ? -34.304 -43.749 -3.730 1.00 31.39 88 SER A O 1
ATOM 729 N N . GLN A 1 89 ? -35.531 -45.170 -4.960 1.00 35.78 89 GLN A N 1
ATOM 730 C CA . GLN A 1 89 ? -36.847 -44.888 -4.390 1.00 35.78 89 GLN A CA 1
ATOM 731 C C . GLN A 1 89 ? -36.952 -45.316 -2.919 1.00 35.78 89 GLN A C 1
ATOM 733 O O . GLN A 1 89 ? -36.613 -46.453 -2.613 1.00 35.78 89 GLN A O 1
ATOM 738 N N . SER A 1 90 ? -37.560 -44.479 -2.071 1.00 27.88 90 SER A N 1
ATOM 739 C CA . SER A 1 90 ? -38.588 -44.907 -1.104 1.00 27.88 90 SER A CA 1
ATOM 740 C C . SER A 1 90 ? -39.182 -43.714 -0.348 1.00 27.88 90 SER A C 1
ATOM 742 O O . SER A 1 90 ? -38.469 -42.817 0.092 1.00 27.88 90 SER A O 1
ATOM 744 N N . HIS A 1 91 ? -40.507 -43.743 -0.220 1.00 35.56 91 HIS A N 1
ATOM 745 C CA . HIS A 1 91 ? -41.354 -42.882 0.601 1.00 35.56 91 HIS A CA 1
ATOM 746 C C . HIS A 1 91 ? -40.853 -42.757 2.050 1.00 35.56 91 HIS A C 1
ATOM 748 O O . HIS A 1 91 ? -40.444 -43.761 2.615 1.00 35.56 91 HIS A O 1
ATOM 754 N N . GLU A 1 92 ? -40.952 -41.568 2.657 1.00 30.19 92 GLU A N 1
ATOM 755 C CA . GLU A 1 92 ? -41.755 -41.318 3.869 1.00 30.19 92 GLU A CA 1
ATOM 756 C C . GLU A 1 92 ? -41.717 -39.834 4.293 1.00 30.19 92 GLU A C 1
ATOM 758 O O . GLU A 1 92 ? -40.825 -39.054 3.967 1.00 30.19 92 GLU A O 1
ATOM 763 N N . SER A 1 93 ? -42.790 -39.448 4.970 1.00 44.25 93 SER A N 1
ATOM 764 C CA . SER A 1 93 ? -43.234 -38.121 5.382 1.00 44.25 93 SER A CA 1
ATOM 765 C C . SER A 1 93 ? -42.260 -37.338 6.272 1.00 44.25 93 SER A C 1
ATOM 767 O O . SER A 1 93 ? -42.053 -37.685 7.431 1.00 44.25 93 SER A O 1
ATOM 769 N N . SER A 1 94 ? -41.797 -36.178 5.800 1.00 38.34 94 SER A N 1
ATOM 770 C CA . SER A 1 94 ? -41.412 -35.070 6.683 1.00 38.34 94 SER A CA 1
ATOM 771 C C . SER A 1 94 ? -41.976 -33.763 6.130 1.00 38.34 94 SER A C 1
ATOM 773 O O . SER A 1 94 ? -41.337 -33.023 5.386 1.00 38.34 94 SER A O 1
ATOM 775 N N . LEU A 1 95 ? -43.239 -33.480 6.462 1.00 40.25 95 LEU A N 1
ATOM 776 C CA . LEU A 1 95 ? -43.718 -32.102 6.403 1.00 40.25 95 LEU A CA 1
ATOM 777 C C . LEU A 1 95 ? -42.801 -31.313 7.341 1.00 40.25 95 LEU A C 1
ATOM 779 O O . LEU A 1 95 ? -42.715 -31.591 8.534 1.00 40.25 95 LEU A O 1
ATOM 783 N N . SER A 1 96 ? -41.982 -30.474 6.724 1.00 46.75 96 SER A N 1
ATOM 784 C CA . SER A 1 96 ? -40.677 -30.083 7.230 1.00 46.75 96 SER A CA 1
ATOM 785 C C . SER A 1 96 ? -40.764 -29.402 8.597 1.00 46.75 96 SER A C 1
ATOM 787 O O . SER A 1 96 ? -41.320 -28.314 8.710 1.00 46.75 96 SER A O 1
ATOM 789 N N . LEU A 1 97 ? -40.142 -29.988 9.628 1.00 49.12 97 LEU A N 1
ATOM 790 C CA . LEU A 1 97 ? -39.893 -29.349 10.936 1.00 49.12 97 LEU A CA 1
ATOM 791 C C . LEU A 1 97 ? -39.357 -27.911 10.797 1.00 49.12 97 LEU A C 1
ATOM 793 O O . LEU A 1 97 ? -39.577 -27.055 11.651 1.00 49.12 97 LEU A O 1
ATOM 797 N N . PHE A 1 98 ? -38.693 -27.632 9.679 1.00 46.28 98 PHE A N 1
ATOM 798 C CA . PHE A 1 98 ? -38.220 -26.316 9.295 1.00 46.28 98 PHE A CA 1
ATOM 799 C C . PHE A 1 98 ? -39.343 -25.270 9.187 1.00 46.28 98 PHE A C 1
ATOM 801 O O . PHE A 1 98 ? -39.187 -24.163 9.695 1.00 46.28 98 PHE A O 1
ATOM 808 N N . SER A 1 99 ? -40.500 -25.601 8.596 1.00 58.03 99 SER A N 1
ATOM 809 C CA . SER A 1 99 ? -41.609 -24.643 8.450 1.00 58.03 99 SER A CA 1
ATOM 810 C C . SER A 1 99 ? -42.278 -24.326 9.785 1.00 58.03 99 SER A C 1
ATOM 812 O O . SER A 1 99 ? -42.725 -23.202 10.002 1.00 58.03 99 SER A O 1
ATOM 814 N N . THR A 1 100 ? -42.313 -25.293 10.706 1.00 62.00 100 THR A N 1
ATOM 815 C CA . THR A 1 100 ? -42.817 -25.077 12.069 1.00 62.00 100 THR A CA 1
ATOM 816 C C . THR A 1 100 ? -41.862 -24.238 12.917 1.00 62.00 100 THR A C 1
ATOM 818 O O . THR A 1 100 ? -42.327 -23.417 13.700 1.00 62.00 100 THR A O 1
ATOM 821 N N . ILE A 1 101 ? -40.545 -24.382 12.727 1.00 66.00 101 ILE A N 1
ATOM 822 C CA . ILE A 1 101 ? -39.528 -23.574 13.421 1.00 66.00 101 ILE A CA 1
ATOM 823 C C . ILE A 1 101 ? -39.617 -22.106 12.985 1.00 66.00 101 ILE A C 1
ATOM 825 O O . ILE A 1 101 ? -39.670 -21.227 13.838 1.00 66.00 101 ILE A O 1
ATOM 829 N N . VAL A 1 102 ? -39.738 -21.845 11.679 1.00 68.56 102 VAL A N 1
ATOM 830 C CA . VAL A 1 102 ? -39.901 -20.479 11.141 1.00 68.56 102 VAL A CA 1
ATOM 831 C C . VAL A 1 102 ? -41.222 -19.844 11.603 1.00 68.56 102 VAL A C 1
ATOM 833 O O . VAL A 1 102 ? -41.280 -18.653 11.907 1.00 68.56 102 VAL A O 1
ATOM 836 N N . GLY A 1 103 ? -42.298 -20.635 11.701 1.00 67.12 103 GLY A N 1
ATOM 837 C CA . GLY A 1 103 ? -43.581 -20.174 12.242 1.00 67.12 103 GLY A CA 1
ATOM 838 C C . GLY A 1 103 ? -43.522 -19.824 13.734 1.00 67.12 103 GLY A C 1
ATOM 839 O O . GLY A 1 103 ? -44.082 -18.810 14.149 1.00 67.12 103 GLY A O 1
ATOM 840 N N . LEU A 1 104 ? -42.808 -20.628 14.530 1.00 73.69 104 LEU A N 1
ATOM 841 C CA . LEU A 1 104 ? -42.568 -20.379 15.954 1.00 73.69 104 LEU A CA 1
ATOM 842 C C . LEU A 1 104 ? -41.725 -19.112 16.166 1.00 73.69 104 LEU A C 1
ATOM 844 O O . LEU A 1 104 ? -42.047 -18.294 17.022 1.00 73.69 104 LEU A O 1
ATOM 848 N N . GLU A 1 105 ? -40.677 -18.934 15.361 1.00 65.69 105 GLU A N 1
ATOM 849 C CA . GLU A 1 105 ? -39.790 -17.766 15.392 1.00 65.69 105 GLU A CA 1
ATOM 850 C C . GLU A 1 105 ? -40.566 -16.466 15.138 1.00 65.69 105 GLU A C 1
ATOM 852 O O . GLU A 1 105 ? -40.445 -15.505 15.897 1.00 65.69 105 GLU A O 1
ATOM 857 N N . LYS A 1 106 ? -41.462 -16.473 14.145 1.00 72.06 106 LYS A N 1
ATOM 858 C CA . LYS A 1 106 ? -42.358 -15.348 13.856 1.00 72.06 106 LYS A CA 1
ATOM 859 C C . LYS A 1 106 ? -43.331 -15.056 15.006 1.00 72.06 106 LYS A C 1
ATOM 861 O O . LYS A 1 106 ? -43.517 -13.901 15.373 1.00 72.06 106 LYS A O 1
ATOM 866 N N . TYR A 1 107 ? -43.904 -16.095 15.614 1.00 72.81 107 TYR A N 1
ATOM 867 C CA . TYR A 1 107 ? -44.828 -15.947 16.742 1.00 72.81 107 TYR A CA 1
ATOM 868 C C . TYR A 1 107 ? -44.147 -15.367 17.995 1.00 72.81 107 TYR A C 1
ATOM 870 O O . TYR A 1 107 ? -44.723 -14.509 18.665 1.00 72.81 107 TYR A O 1
ATOM 878 N N . ILE A 1 108 ? -42.914 -15.790 18.300 1.00 69.62 108 ILE A N 1
ATOM 879 C CA . ILE A 1 108 ? -42.105 -15.258 19.415 1.00 69.62 108 ILE A CA 1
ATOM 880 C C . ILE A 1 108 ? -41.743 -13.782 19.181 1.00 69.62 108 ILE A C 1
ATOM 882 O O . ILE A 1 108 ? -41.726 -12.990 20.126 1.00 69.62 108 ILE A O 1
ATOM 886 N N . GLN A 1 109 ? -41.480 -13.399 17.929 1.00 64.44 109 GLN A N 1
ATOM 887 C CA . GLN A 1 109 ? -41.179 -12.017 17.555 1.00 64.44 109 GLN A CA 1
ATOM 888 C C . GLN A 1 109 ? -42.399 -11.098 17.731 1.00 64.44 109 GLN A C 1
ATOM 890 O O . GLN A 1 109 ? -42.278 -10.017 18.309 1.00 64.44 109 GLN A O 1
ATOM 895 N N . ASP A 1 110 ? -43.579 -11.550 17.297 1.00 61.78 110 ASP A N 1
ATOM 896 C CA . ASP A 1 110 ? -44.830 -10.785 17.383 1.00 61.78 110 ASP A CA 1
ATOM 897 C C . ASP A 1 110 ? -45.332 -10.632 18.833 1.00 61.78 110 ASP A C 1
ATOM 899 O O . ASP A 1 110 ? -45.997 -9.652 19.165 1.00 61.78 110 ASP A O 1
ATOM 903 N N . SER A 1 111 ? -44.984 -11.564 19.727 1.00 66.81 111 SER A N 1
ATOM 904 C CA . SER A 1 111 ? -45.379 -11.520 21.146 1.00 66.81 111 SER A CA 1
ATOM 905 C C . SER A 1 111 ? -44.435 -10.704 22.047 1.00 66.81 111 SER A C 1
ATOM 907 O O . SER A 1 111 ? -44.819 -10.348 23.161 1.00 66.81 111 SER A O 1
ATOM 909 N N . ASN A 1 112 ? -43.245 -10.327 21.561 1.00 57.16 112 ASN A N 1
ATOM 910 C CA . ASN A 1 112 ? -42.254 -9.521 22.291 1.00 57.16 112 ASN A CA 1
ATOM 911 C C . ASN A 1 112 ? -42.203 -8.037 21.872 1.00 57.16 112 ASN A C 1
ATOM 913 O O . ASN A 1 112 ? -41.344 -7.298 22.356 1.00 57.16 112 ASN A O 1
ATOM 917 N N . SER A 1 113 ? -43.130 -7.561 21.032 1.00 49.50 113 SER A N 1
ATOM 918 C CA . SER A 1 113 ? -43.140 -6.192 20.478 1.00 49.50 113 SER A CA 1
ATOM 919 C C . SER A 1 113 ? -43.207 -5.054 21.514 1.00 49.50 113 SER A C 1
ATOM 921 O O . SER A 1 113 ? -43.043 -3.889 21.158 1.00 49.50 113 SER A O 1
ATOM 923 N N . SER A 1 114 ? -43.454 -5.365 22.789 1.00 50.06 114 SER A N 1
ATOM 924 C CA . SER A 1 114 ? -43.534 -4.395 23.891 1.00 50.06 114 SER A CA 1
ATOM 925 C C . SER A 1 114 ? -42.199 -4.152 24.605 1.00 50.06 114 SER A C 1
ATOM 927 O O . SER A 1 114 ? -42.097 -3.213 25.392 1.00 50.06 114 SER A O 1
ATOM 929 N N . GLN A 1 115 ? -41.173 -4.977 24.368 1.00 45.88 115 GLN A N 1
ATOM 930 C CA . GLN A 1 115 ? -39.834 -4.750 24.910 1.00 45.88 115 GLN A CA 1
ATOM 931 C C . GLN A 1 115 ? -38.966 -4.142 23.816 1.00 45.88 115 GLN A C 1
ATOM 933 O O . GLN A 1 115 ? -38.554 -4.818 22.879 1.00 45.88 115 GLN A O 1
ATOM 938 N N . GLN A 1 116 ? -38.703 -2.844 23.939 1.00 45.19 116 GLN A N 1
ATOM 939 C CA . GLN A 1 116 ? -37.703 -2.129 23.154 1.00 45.19 116 GLN A CA 1
ATOM 940 C C . GLN A 1 116 ? -36.407 -2.950 23.200 1.00 45.19 116 GLN A C 1
ATOM 942 O O . GLN A 1 116 ? -35.797 -3.087 24.261 1.00 45.19 116 GLN A O 1
ATOM 947 N N . THR A 1 117 ? -36.053 -3.607 22.095 1.00 50.34 117 THR A N 1
ATOM 948 C CA . THR A 1 117 ? -34.924 -4.539 22.050 1.00 50.34 117 THR A CA 1
ATOM 949 C C . THR A 1 117 ? -33.669 -3.766 22.432 1.00 50.34 117 THR A C 1
ATOM 951 O O . THR A 1 117 ? -33.236 -2.907 21.662 1.00 50.34 117 THR A O 1
ATOM 954 N N . ARG A 1 118 ? -33.114 -4.007 23.630 1.00 61.44 118 ARG A N 1
ATOM 955 C CA . ARG A 1 118 ? -31.832 -3.411 24.031 1.00 61.44 118 ARG A CA 1
ATOM 956 C C . ARG A 1 118 ? -30.821 -3.710 22.933 1.00 61.44 118 ARG A C 1
ATOM 958 O O . ARG A 1 118 ? -30.716 -4.862 22.505 1.00 61.44 118 ARG A O 1
ATOM 965 N N . SER A 1 119 ? -30.130 -2.682 22.451 1.00 80.06 119 SER A N 1
ATOM 966 C CA . SER A 1 119 ? -29.131 -2.886 21.410 1.00 80.06 119 SER A CA 1
ATOM 967 C C . SER A 1 119 ? -28.021 -3.792 21.958 1.00 80.06 119 SER A C 1
ATOM 969 O O . SER A 1 119 ? -27.709 -3.749 23.149 1.00 80.06 119 SER A O 1
ATOM 971 N N . GLU A 1 120 ? -27.426 -4.638 21.112 1.00 87.25 120 GLU A N 1
ATOM 972 C CA . GLU A 1 120 ? -26.280 -5.481 21.502 1.00 87.25 120 GLU A CA 1
ATOM 973 C C . GLU A 1 120 ? -25.174 -4.642 22.171 1.00 87.25 120 GLU A C 1
ATOM 975 O O . GLU A 1 120 ? -24.530 -5.086 23.124 1.00 87.25 120 GLU A O 1
ATOM 980 N N . LEU A 1 121 ? -25.012 -3.406 21.692 1.00 88.25 121 LEU A N 1
ATOM 981 C CA . LEU A 1 121 ? -24.135 -2.389 22.246 1.00 88.25 121 LEU A CA 1
ATOM 982 C C . LEU A 1 121 ? -24.452 -2.074 23.713 1.00 88.25 121 LEU A C 1
ATOM 984 O O . LEU A 1 121 ? -23.557 -2.168 24.552 1.00 88.25 121 LEU A O 1
ATOM 988 N N . ASP A 1 122 ? -25.704 -1.748 24.033 1.00 87.88 122 ASP A N 1
ATOM 989 C CA . ASP A 1 122 ? -26.114 -1.438 25.408 1.00 87.88 122 ASP A CA 1
ATOM 990 C C . ASP A 1 122 ? -25.887 -2.638 26.333 1.00 87.88 122 ASP A C 1
ATOM 992 O O . ASP A 1 122 ? -25.345 -2.491 27.425 1.00 87.88 122 ASP A O 1
ATOM 996 N N . VAL A 1 123 ? -26.199 -3.852 25.860 1.00 89.56 123 VAL A N 1
ATOM 997 C CA . VAL A 1 123 ? -25.965 -5.091 26.621 1.00 89.56 123 VAL A CA 1
ATOM 998 C C . VAL A 1 123 ? -24.479 -5.272 26.951 1.00 89.56 123 VAL A C 1
ATOM 1000 O O . VAL A 1 123 ? -24.129 -5.626 28.076 1.00 89.56 123 VAL A O 1
ATOM 1003 N N . TYR A 1 124 ? -23.586 -5.013 25.994 1.00 90.50 124 TYR A N 1
ATOM 1004 C CA . TYR A 1 124 ? -22.146 -5.117 26.222 1.00 90.50 124 TYR A CA 1
ATOM 1005 C C . TYR A 1 124 ? -21.622 -4.064 27.204 1.00 90.50 124 TYR A C 1
ATOM 1007 O O . TYR A 1 124 ? -20.753 -4.375 28.027 1.00 90.50 124 TYR A O 1
ATOM 1015 N N . LEU A 1 125 ? -22.123 -2.831 27.116 1.00 89.19 125 LEU A N 1
ATOM 1016 C CA . LEU A 1 125 ? -21.698 -1.732 27.983 1.00 89.19 125 LEU A CA 1
ATOM 1017 C C . LEU A 1 125 ? -22.202 -1.897 29.423 1.00 89.19 125 LEU A C 1
ATOM 1019 O O . LEU A 1 125 ? -21.458 -1.574 30.350 1.00 89.19 125 LEU A O 1
ATOM 1023 N N . ASP A 1 126 ? -23.406 -2.441 29.601 1.00 88.81 126 ASP A N 1
ATOM 1024 C CA . ASP A 1 126 ? -24.015 -2.686 30.912 1.00 88.81 126 ASP A CA 1
ATOM 1025 C C . ASP A 1 126 ? -23.425 -3.912 31.626 1.00 88.81 126 ASP A C 1
ATOM 1027 O O . ASP A 1 126 ? -23.359 -3.948 32.858 1.00 88.81 126 ASP A O 1
ATOM 1031 N N . ASP A 1 127 ? -22.973 -4.923 30.873 1.00 88.50 127 ASP A N 1
ATOM 1032 C CA . ASP A 1 127 ? -22.327 -6.107 31.439 1.00 88.50 127 ASP A CA 1
ATOM 1033 C C . ASP A 1 127 ? -21.128 -5.697 32.329 1.00 88.50 127 ASP A C 1
ATOM 1035 O O . ASP A 1 127 ? -20.333 -4.823 31.956 1.00 88.50 127 ASP A O 1
ATOM 1039 N N . PRO A 1 128 ? -20.890 -6.362 33.471 1.00 87.31 128 PRO A N 1
ATOM 1040 C CA . PRO A 1 128 ? -19.715 -6.077 34.286 1.00 87.31 128 PRO A CA 1
ATOM 1041 C C . PRO A 1 128 ? -18.412 -6.353 33.505 1.00 87.31 128 PRO A C 1
ATOM 1043 O O . PRO A 1 128 ? -18.381 -7.239 32.641 1.00 87.31 128 PRO A O 1
ATOM 1046 N N . PRO A 1 129 ? -17.326 -5.599 33.767 1.00 86.62 129 PRO A N 1
ATOM 1047 C CA . PRO A 1 129 ? -16.027 -5.879 33.168 1.00 86.62 129 PRO A CA 1
ATOM 1048 C C . PRO A 1 129 ? -15.502 -7.243 33.629 1.00 86.62 129 PRO A C 1
ATOM 1050 O O . PRO A 1 129 ? -15.768 -7.684 34.749 1.00 86.62 129 PRO A O 1
ATOM 1053 N N . HIS A 1 130 ? -14.746 -7.908 32.759 1.00 84.75 130 HIS A N 1
ATOM 1054 C CA . HIS A 1 130 ? -14.136 -9.194 33.077 1.00 84.75 130 HIS A CA 1
ATOM 1055 C C . HIS A 1 130 ? -13.134 -9.044 34.242 1.00 84.75 130 HIS A C 1
ATOM 1057 O O . HIS A 1 130 ? -12.303 -8.130 34.204 1.00 84.75 130 HIS A O 1
ATOM 1063 N N . PRO A 1 131 ? -13.189 -9.907 35.276 1.00 79.69 131 PRO A N 1
ATOM 1064 C CA . PRO A 1 131 ? -12.216 -9.887 36.369 1.00 79.69 131 PRO A CA 1
ATOM 1065 C C . PRO A 1 131 ? -10.806 -10.239 35.859 1.00 79.69 131 PRO A C 1
ATOM 1067 O O . PRO A 1 131 ? -10.674 -11.001 34.912 1.00 79.69 131 PRO A O 1
ATOM 1070 N N . GLY A 1 132 ? -9.752 -9.710 36.493 1.00 74.56 132 GLY A N 1
ATOM 1071 C CA . GLY A 1 132 ? -8.358 -10.058 36.149 1.00 74.56 132 GLY A CA 1
ATOM 1072 C C . GLY A 1 132 ? -7.632 -9.041 35.258 1.00 74.56 132 GLY A C 1
ATOM 1073 O O . GLY A 1 132 ? -7.079 -9.381 34.215 1.00 74.56 132 GLY A O 1
ATOM 1074 N N . ILE A 1 133 ? -7.590 -7.768 35.673 1.00 71.50 133 ILE A N 1
ATOM 1075 C CA . ILE A 1 133 ? -6.880 -6.694 34.944 1.00 71.50 133 ILE A CA 1
ATOM 1076 C C . ILE A 1 133 ? -5.369 -6.980 34.819 1.00 71.50 133 ILE A C 1
ATOM 1078 O O . ILE A 1 133 ? -4.744 -6.598 33.834 1.00 71.50 133 ILE A O 1
ATOM 1082 N N . SER A 1 134 ? -4.782 -7.658 35.807 1.00 70.38 134 SER A N 1
ATOM 1083 C CA . SER A 1 134 ? -3.346 -7.958 35.890 1.00 70.38 134 SER A CA 1
ATOM 1084 C C . SER A 1 134 ? -2.914 -9.228 35.152 1.00 70.38 134 SER A C 1
ATOM 1086 O O . SER A 1 134 ? -1.715 -9.508 35.087 1.00 70.38 134 SER A O 1
ATOM 1088 N N . ASP A 1 135 ? -3.853 -10.005 34.610 1.00 76.94 135 ASP A N 1
ATOM 1089 C CA . ASP A 1 135 ? -3.539 -11.298 34.009 1.00 76.94 135 ASP A CA 1
ATOM 1090 C C . ASP A 1 135 ? -2.866 -11.096 32.649 1.00 76.94 135 ASP A C 1
ATOM 1092 O O . ASP A 1 135 ? -3.481 -10.718 31.648 1.00 76.94 135 ASP A O 1
ATOM 1096 N N . THR A 1 136 ? -1.558 -11.347 32.618 1.00 73.25 136 THR A N 1
ATOM 1097 C CA . THR A 1 136 ? -0.703 -11.178 31.432 1.00 73.25 136 THR A CA 1
ATOM 1098 C C . THR A 1 136 ? -0.924 -12.269 30.384 1.00 73.25 136 THR A C 1
ATOM 1100 O O . THR A 1 136 ? -0.525 -12.101 29.236 1.00 73.25 136 THR A O 1
ATOM 1103 N N . SER A 1 137 ? -1.578 -13.372 30.757 1.00 80.12 137 SER A N 1
ATOM 1104 C CA . SER A 1 137 ? -1.919 -14.496 29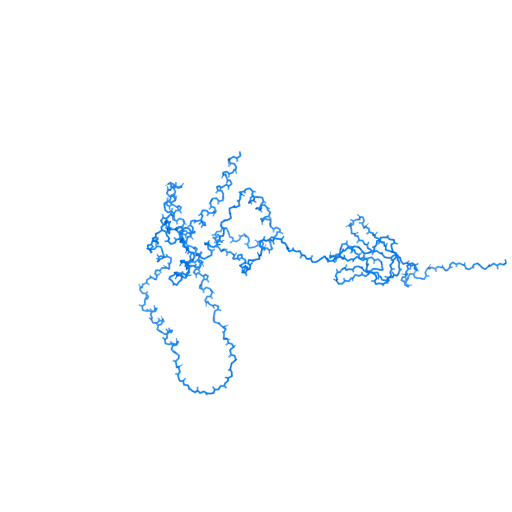.878 1.00 80.12 137 SER A CA 1
ATOM 1105 C C . SER A 1 137 ? -3.313 -14.394 29.243 1.00 80.12 137 SER A C 1
ATOM 1107 O O . SER A 1 137 ? -3.730 -15.325 28.554 1.00 80.12 137 SER A O 1
ATOM 1109 N N . PHE A 1 138 ? -4.048 -13.296 29.458 1.00 85.19 138 PHE A N 1
ATOM 1110 C CA . PHE A 1 138 ? -5.393 -13.136 28.907 1.00 85.19 138 PHE A CA 1
ATOM 1111 C C . PHE A 1 138 ? -5.366 -12.898 27.390 1.00 85.19 138 PHE A C 1
ATOM 1113 O O . PHE A 1 138 ? -4.910 -11.856 26.915 1.00 85.19 138 PHE A O 1
ATOM 1120 N N . ASP A 1 139 ? -5.904 -13.852 26.626 1.00 86.38 139 ASP A N 1
ATOM 1121 C CA . ASP A 1 139 ? -6.088 -13.719 25.180 1.00 86.38 139 ASP A CA 1
ATOM 1122 C C . ASP A 1 139 ? -7.462 -13.104 24.861 1.00 86.38 139 ASP A C 1
ATOM 1124 O O . ASP A 1 139 ? -8.499 -13.777 24.841 1.00 86.38 139 ASP A O 1
ATOM 1128 N N . ILE A 1 140 ? -7.448 -11.799 24.575 1.00 89.50 140 ILE A N 1
ATOM 1129 C CA . ILE A 1 140 ? -8.635 -11.002 24.237 1.00 89.50 140 ILE A CA 1
ATOM 1130 C C . ILE A 1 140 ? -9.329 -11.546 22.975 1.00 89.50 140 ILE A C 1
ATOM 1132 O O . ILE A 1 140 ? -10.559 -11.557 22.889 1.00 89.50 140 ILE A O 1
ATOM 1136 N N . LEU A 1 141 ? -8.570 -12.028 21.984 1.00 87.94 141 LEU A N 1
ATOM 1137 C CA . LEU A 1 141 ? -9.137 -12.525 20.727 1.00 87.94 141 LEU A CA 1
ATOM 1138 C C . LEU A 1 141 ? -9.796 -13.893 20.919 1.00 87.94 141 LEU A C 1
ATOM 1140 O O . LEU A 1 141 ? -10.861 -14.149 20.347 1.00 87.94 141 LEU A O 1
ATOM 1144 N N . ALA A 1 142 ? -9.201 -14.760 21.742 1.00 88.06 142 ALA A N 1
ATOM 1145 C CA . ALA A 1 142 ? -9.831 -16.017 22.137 1.00 88.06 142 ALA A CA 1
ATOM 1146 C C . ALA A 1 142 ? -11.129 -15.771 22.918 1.00 88.06 142 ALA A C 1
ATOM 1148 O O . ALA A 1 142 ? -12.126 -16.447 22.659 1.00 88.06 142 ALA A O 1
ATOM 1149 N N . TRP A 1 143 ? -11.155 -14.761 23.794 1.00 91.50 143 TRP A N 1
ATOM 1150 C CA . TRP A 1 143 ? -12.374 -14.352 24.492 1.00 91.50 143 TRP A CA 1
ATOM 1151 C C . TRP A 1 143 ? -13.473 -13.944 23.502 1.00 91.50 143 TRP A C 1
ATOM 1153 O O . TRP A 1 143 ? -14.559 -14.521 23.514 1.00 91.50 143 TRP A O 1
ATOM 1163 N N . TRP A 1 144 ? -13.182 -13.048 22.552 1.00 92.50 144 TRP A N 1
ATOM 1164 C CA . TRP A 1 144 ? -14.163 -12.636 21.536 1.00 92.50 144 TRP A CA 1
ATOM 1165 C C . TRP A 1 144 ? -14.632 -13.781 20.635 1.00 92.50 144 TRP A C 1
ATOM 1167 O O . TRP A 1 144 ? -15.764 -13.767 20.152 1.00 92.50 144 TRP A O 1
ATOM 1177 N N . LYS A 1 145 ? -13.796 -14.802 20.428 1.00 88.88 145 LYS A N 1
ATOM 1178 C CA . LYS A 1 145 ? -14.185 -16.020 19.708 1.00 88.88 145 LYS A CA 1
ATOM 1179 C C . LYS A 1 145 ? -15.200 -16.860 20.492 1.00 88.88 145 LYS A C 1
ATOM 1181 O O . LYS A 1 145 ? -16.074 -17.455 19.869 1.00 88.88 145 LYS A O 1
ATOM 1186 N N . LEU A 1 146 ? -15.095 -16.905 21.820 1.00 88.62 146 LEU A N 1
ATOM 1187 C CA . LEU A 1 146 ? -16.026 -17.630 22.693 1.00 88.62 146 LEU A CA 1
ATOM 1188 C C . LEU A 1 146 ? -17.343 -16.868 22.896 1.00 88.62 146 LEU A C 1
ATOM 1190 O O . LEU A 1 146 ? -18.410 -17.470 22.847 1.00 88.62 146 LEU A O 1
ATOM 1194 N N . TYR A 1 147 ? -17.276 -15.546 23.069 1.00 88.50 147 TYR A N 1
ATOM 1195 C CA . TYR A 1 147 ? -18.440 -14.691 23.338 1.00 88.50 147 TYR A CA 1
ATOM 1196 C C . TYR A 1 147 ? -19.100 -14.114 22.076 1.00 88.50 147 TYR A C 1
ATOM 1198 O O . TYR A 1 147 ? -20.069 -13.362 22.172 1.00 88.50 147 TYR A O 1
ATOM 1206 N N . GLY A 1 148 ? -18.627 -14.483 20.883 1.00 85.06 148 GLY A N 1
ATOM 1207 C CA . GLY A 1 148 ? -19.163 -13.979 19.616 1.00 85.06 148 GLY A CA 1
ATOM 1208 C C . GLY A 1 148 ? -20.616 -14.372 19.336 1.00 85.06 148 GLY A C 1
ATOM 1209 O O . GLY A 1 148 ? -21.285 -13.680 18.577 1.00 85.06 148 GLY A O 1
ATOM 1210 N N . SER A 1 149 ? -21.132 -15.436 19.961 1.00 82.94 149 SER A N 1
ATOM 1211 C CA . SER A 1 149 ? -22.560 -15.781 19.894 1.00 82.94 149 SER A CA 1
ATOM 1212 C C . SER A 1 149 ? -23.435 -14.826 20.710 1.00 82.94 149 SER A C 1
ATOM 1214 O O . SER A 1 149 ? -24.559 -14.551 20.304 1.00 82.94 149 SER A O 1
ATOM 1216 N N . LYS A 1 150 ? -22.919 -14.302 21.832 1.00 87.50 150 LYS A N 1
ATOM 1217 C CA . LYS A 1 150 ? -23.594 -13.280 22.648 1.00 87.50 150 LYS A CA 1
ATOM 1218 C C . LYS A 1 150 ? -23.520 -11.903 21.981 1.00 87.50 150 LYS A C 1
ATOM 1220 O O . LYS A 1 150 ? -24.469 -11.135 22.072 1.00 87.50 150 LYS A O 1
ATOM 1225 N N . TYR A 1 151 ? -22.403 -11.624 21.307 1.00 90.50 151 TYR A N 1
ATOM 1226 C CA . TYR A 1 151 ? -22.087 -10.326 20.713 1.00 90.50 151 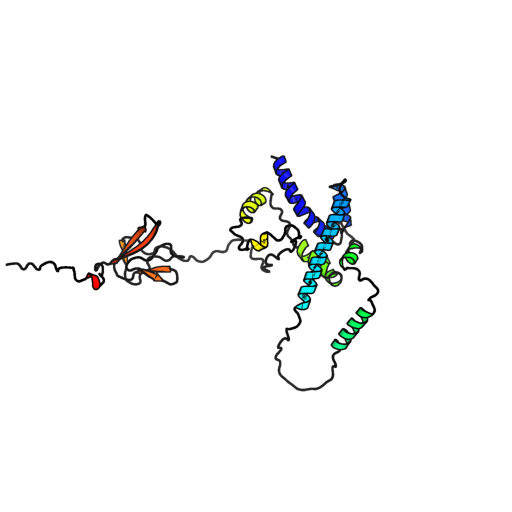TYR A CA 1
ATOM 1227 C C . TYR A 1 151 ? -21.661 -10.448 19.236 1.00 90.50 151 TYR A C 1
ATOM 1229 O O . TYR A 1 151 ? -20.464 -10.372 18.925 1.00 90.50 151 TYR A O 1
ATOM 1237 N N . PRO A 1 152 ? -22.592 -10.697 18.299 1.00 86.75 152 PRO A N 1
ATOM 1238 C CA . PRO A 1 152 ? -22.253 -10.951 16.899 1.00 86.75 152 PRO A CA 1
ATOM 1239 C C . PRO A 1 152 ? -21.677 -9.738 16.150 1.00 86.75 152 PRO A C 1
ATOM 1241 O O . PRO A 1 152 ? -20.786 -9.917 15.311 1.00 86.75 152 PRO A O 1
ATOM 1244 N N . ILE A 1 153 ? -22.152 -8.520 16.420 1.00 88.75 153 ILE A N 1
ATOM 1245 C CA . ILE A 1 153 ? -21.682 -7.296 15.755 1.00 88.75 153 ILE A CA 1
ATOM 1246 C C . ILE A 1 153 ? -20.393 -6.808 16.422 1.00 88.75 153 ILE A C 1
ATOM 1248 O O . ILE A 1 153 ? -19.399 -6.556 15.737 1.00 88.75 153 ILE A O 1
ATOM 1252 N N . ILE A 1 154 ? -20.351 -6.764 17.755 1.00 91.19 154 ILE A N 1
ATOM 1253 C CA . ILE A 1 154 ? -19.189 -6.261 18.498 1.00 91.19 154 ILE A CA 1
ATOM 1254 C C . ILE A 1 154 ? -18.001 -7.214 18.353 1.00 91.19 154 ILE A C 1
ATOM 1256 O O . ILE A 1 154 ? -16.877 -6.756 18.171 1.00 91.19 154 ILE A O 1
ATOM 1260 N N . SER A 1 155 ? -18.208 -8.537 18.325 1.00 90.88 155 SER A N 1
ATOM 1261 C CA . SER A 1 155 ? -17.107 -9.484 18.064 1.00 90.88 155 SER A CA 1
ATOM 1262 C C . SER A 1 155 ? -16.512 -9.336 16.660 1.00 90.88 155 SER A C 1
ATOM 1264 O O . SER A 1 155 ? -15.329 -9.627 16.451 1.00 90.88 155 SER A O 1
ATOM 1266 N N . ARG A 1 156 ? -17.304 -8.861 15.688 1.00 86.94 156 ARG A N 1
ATOM 1267 C CA . ARG A 1 156 ? -16.822 -8.511 14.347 1.00 86.94 156 ARG A CA 1
ATOM 1268 C C . ARG A 1 156 ? -15.984 -7.236 14.392 1.00 86.94 156 ARG A C 1
ATOM 1270 O O . ARG A 1 156 ? -14.863 -7.260 13.892 1.00 86.94 156 ARG A O 1
ATOM 1277 N N . MET A 1 157 ? -16.473 -6.193 15.067 1.00 90.00 157 MET A N 1
ATOM 1278 C CA . MET A 1 157 ? -15.713 -4.959 15.309 1.00 90.00 157 MET A CA 1
ATOM 1279 C C . MET A 1 157 ? -14.386 -5.251 16.024 1.00 90.00 157 MET A C 1
ATOM 1281 O O . MET A 1 157 ? -13.329 -4.822 15.572 1.00 90.00 157 MET A O 1
ATOM 1285 N N . ALA A 1 158 ? -14.416 -6.044 17.099 1.00 91.00 158 ALA A N 1
ATOM 1286 C CA . ALA A 1 158 ? -13.241 -6.437 17.871 1.00 91.00 158 ALA A CA 1
ATOM 1287 C C . ALA A 1 158 ? -12.216 -7.190 17.022 1.00 91.00 158 ALA A C 1
ATOM 1289 O O . ALA A 1 158 ? -11.026 -6.899 17.090 1.00 91.00 158 ALA A O 1
ATOM 1290 N N . ARG A 1 159 ? -12.661 -8.124 16.175 1.00 85.56 159 ARG A N 1
ATOM 1291 C CA . ARG A 1 159 ? -11.768 -8.847 15.264 1.00 85.56 159 ARG A CA 1
ATOM 1292 C C . ARG A 1 159 ? -11.067 -7.908 14.291 1.00 85.56 159 ARG A C 1
ATOM 1294 O O . ARG A 1 159 ? -9.873 -8.076 14.058 1.00 85.56 159 ARG A O 1
ATOM 1301 N N . ASP A 1 160 ? -11.793 -6.958 13.720 1.00 83.50 160 ASP A N 1
ATOM 1302 C CA . ASP A 1 160 ? -11.247 -6.073 12.696 1.00 83.50 160 ASP A CA 1
ATOM 1303 C C . ASP A 1 160 ? -10.331 -4.999 13.308 1.00 83.50 160 ASP A C 1
ATOM 1305 O O . ASP A 1 160 ? -9.298 -4.686 12.725 1.00 83.50 160 ASP A O 1
ATOM 1309 N N . ILE A 1 161 ? -10.641 -4.508 14.513 1.00 87.12 161 ILE A N 1
ATOM 1310 C CA . ILE A 1 161 ? -9.909 -3.410 15.169 1.00 87.12 161 ILE A CA 1
ATOM 1311 C C . ILE A 1 161 ? -8.731 -3.913 16.010 1.00 87.12 161 ILE A C 1
ATOM 1313 O O . ILE A 1 161 ? -7.636 -3.361 15.926 1.00 87.12 161 ILE A O 1
ATOM 1317 N N . LEU A 1 162 ? -8.906 -4.977 16.799 1.00 85.75 162 LEU A N 1
ATOM 1318 C CA . LEU A 1 162 ? -7.835 -5.500 17.663 1.00 85.75 162 LEU A CA 1
ATOM 1319 C C . LEU A 1 162 ? -6.770 -6.276 16.880 1.00 85.75 162 LEU A C 1
ATOM 1321 O O . LEU A 1 162 ? -5.673 -6.496 17.387 1.00 85.75 162 LEU A O 1
ATOM 1325 N N . SER A 1 163 ? -7.070 -6.701 15.647 1.00 79.44 163 SER A N 1
ATOM 1326 C CA . SER A 1 163 ? -6.088 -7.367 14.783 1.00 79.44 163 SER A CA 1
ATOM 1327 C C . SER A 1 163 ? -5.148 -6.400 14.060 1.00 79.44 163 SER A C 1
ATOM 1329 O O . SER A 1 163 ? -4.214 -6.848 13.390 1.00 79.44 163 SER A O 1
ATOM 1331 N N . VAL A 1 164 ? -5.365 -5.087 14.193 1.00 75.12 164 VAL A N 1
ATOM 1332 C CA . VAL A 1 164 ? -4.523 -4.071 13.564 1.00 75.12 164 VAL A CA 1
ATOM 1333 C C . VAL A 1 164 ? -3.170 -4.021 14.273 1.00 75.12 164 VAL A C 1
ATOM 1335 O O . VAL A 1 164 ? -3.109 -3.685 15.456 1.00 75.12 164 VAL A O 1
ATOM 1338 N N . PRO A 1 165 ? -2.055 -4.319 13.581 1.00 64.25 165 PRO A N 1
ATOM 1339 C CA . PRO A 1 165 ? -0.743 -4.149 14.178 1.00 64.25 165 PRO A CA 1
ATOM 1340 C C . PRO A 1 165 ? -0.486 -2.655 14.401 1.00 64.25 165 PRO A C 1
ATOM 1342 O O . PRO A 1 165 ? -0.431 -1.879 13.448 1.00 64.25 165 PRO A O 1
ATOM 1345 N N . MET A 1 166 ? -0.284 -2.250 15.655 1.00 59.78 166 MET A N 1
ATOM 1346 C CA . MET A 1 166 ? 0.210 -0.908 15.964 1.00 59.78 166 MET A CA 1
ATOM 1347 C C . MET A 1 166 ? 1.654 -0.802 15.468 1.00 59.78 166 MET A C 1
ATOM 1349 O O . MET A 1 166 ? 2.572 -1.400 16.031 1.00 59.78 166 MET A O 1
ATOM 1353 N N . SER A 1 167 ? 1.871 -0.080 14.370 1.00 50.62 167 SER A N 1
ATOM 1354 C CA . SER A 1 167 ? 3.205 0.103 13.807 1.00 50.62 167 SER A CA 1
ATOM 1355 C C . SER A 1 167 ? 4.029 1.035 14.702 1.00 50.62 167 SER A C 1
ATOM 1357 O O . SER A 1 167 ? 3.856 2.251 14.656 1.00 50.62 167 SER A O 1
ATOM 1359 N N . ILE A 1 168 ? 4.960 0.482 15.483 1.00 42.94 168 ILE A N 1
ATOM 1360 C CA . ILE A 1 168 ? 5.975 1.240 16.241 1.00 42.94 168 ILE A CA 1
ATOM 1361 C C . ILE A 1 168 ? 7.127 1.612 15.291 1.00 42.94 168 ILE A C 1
ATOM 1363 O O . ILE A 1 168 ? 8.285 1.251 15.494 1.00 42.94 168 ILE A O 1
ATOM 1367 N N . VAL A 1 169 ? 6.816 2.261 14.169 1.00 43.56 169 VAL A N 1
ATOM 1368 C CA . VAL A 1 169 ? 7.865 2.777 13.284 1.00 43.56 169 VAL A CA 1
ATOM 1369 C C . VAL A 1 169 ? 8.408 4.041 13.938 1.00 43.56 169 VAL A C 1
ATOM 1371 O O . VAL A 1 169 ? 7.639 4.961 14.216 1.00 43.56 169 VAL A O 1
ATOM 1374 N N . ALA A 1 170 ? 9.723 4.083 14.188 1.00 42.94 170 ALA A N 1
ATOM 1375 C CA . ALA A 1 170 ? 10.414 5.288 14.639 1.00 42.94 170 ALA A CA 1
ATOM 1376 C C . ALA A 1 170 ? 9.952 6.472 13.780 1.00 42.94 170 ALA A C 1
ATOM 1378 O O . ALA A 1 170 ? 9.962 6.388 12.547 1.00 42.94 170 ALA A O 1
ATOM 1379 N N . SER A 1 171 ? 9.479 7.534 14.433 1.00 46.81 171 SER A N 1
ATOM 1380 C CA . SER A 1 171 ? 8.742 8.643 13.815 1.00 46.81 171 SER A CA 1
ATOM 1381 C C . SER A 1 171 ? 9.410 9.157 12.527 1.00 46.81 171 SER A C 1
ATOM 1383 O O . SER A 1 171 ? 8.746 9.393 11.521 1.00 46.81 171 SER A O 1
ATOM 1385 N N . GLU A 1 172 ? 10.738 9.193 12.506 1.00 41.50 172 GLU A N 1
ATOM 1386 C CA . GLU A 1 172 ? 11.619 9.546 11.389 1.00 41.50 172 GLU A CA 1
ATOM 1387 C C . GLU A 1 172 ? 11.480 8.705 10.093 1.00 41.50 172 GLU A C 1
ATOM 1389 O O . GLU A 1 172 ? 11.531 9.272 8.996 1.00 41.50 172 GLU A O 1
ATOM 1394 N N . SER A 1 173 ? 11.206 7.395 10.166 1.00 48.59 173 SER A N 1
ATOM 1395 C CA . SER A 1 173 ? 10.923 6.576 8.967 1.00 48.59 173 SER A CA 1
ATOM 1396 C C . SER A 1 173 ? 9.492 6.754 8.452 1.00 48.59 173 SER A C 1
ATOM 1398 O O . SER A 1 173 ? 9.268 6.714 7.241 1.00 48.59 173 SER A O 1
ATOM 1400 N N . CYS A 1 174 ? 8.528 7.015 9.342 1.00 43.56 174 CYS A N 1
ATOM 1401 C CA . CYS A 1 174 ? 7.129 7.235 8.968 1.00 43.56 174 CYS A CA 1
ATOM 1402 C C . CYS A 1 174 ? 6.944 8.561 8.204 1.00 43.56 174 CYS A C 1
ATOM 1404 O O . CYS A 1 174 ? 6.246 8.590 7.196 1.00 43.56 174 CYS A O 1
ATOM 1406 N N . PHE A 1 175 ? 7.647 9.639 8.584 1.00 44.69 175 PHE A N 1
ATOM 1407 C CA . PHE A 1 175 ? 7.599 10.916 7.847 1.00 44.69 175 PHE A CA 1
ATOM 1408 C C . PHE A 1 175 ? 8.214 10.841 6.445 1.00 44.69 175 PHE A C 1
ATOM 1410 O O . PHE A 1 175 ? 7.720 11.483 5.518 1.00 44.69 175 PHE A O 1
ATOM 1417 N N . SER A 1 176 ? 9.273 10.049 6.283 1.00 42.09 176 SER A N 1
ATOM 1418 C CA . SER A 1 176 ? 9.948 9.879 4.993 1.00 42.09 176 SER A CA 1
ATOM 1419 C C . SER A 1 176 ? 9.119 9.007 4.042 1.00 42.09 176 SER A C 1
ATOM 1421 O O . SER A 1 176 ? 8.990 9.323 2.859 1.00 42.09 176 SER A O 1
ATOM 1423 N N . LEU A 1 177 ? 8.485 7.954 4.573 1.00 39.59 177 LEU A N 1
ATOM 1424 C CA . LEU A 1 177 ? 7.561 7.099 3.826 1.00 39.59 177 LEU A CA 1
ATOM 1425 C C . LEU A 1 177 ? 6.215 7.769 3.547 1.00 39.59 177 LEU A C 1
ATOM 1427 O O . LEU A 1 177 ? 5.661 7.528 2.483 1.00 39.59 177 LEU A O 1
ATOM 1431 N N . ALA A 1 178 ? 5.692 8.630 4.424 1.00 35.66 178 ALA A N 1
ATOM 1432 C CA . ALA A 1 178 ? 4.423 9.326 4.194 1.00 35.66 178 ALA A CA 1
ATOM 1433 C C . ALA A 1 178 ? 4.482 10.243 2.959 1.00 35.66 178 ALA A C 1
ATOM 1435 O O . ALA A 1 178 ? 3.560 10.226 2.144 1.00 35.66 178 ALA A O 1
ATOM 1436 N N . ASN A 1 179 ? 5.605 10.940 2.742 1.00 42.28 179 ASN A N 1
ATOM 1437 C CA . ASN A 1 179 ? 5.840 11.699 1.506 1.00 42.28 179 ASN A CA 1
ATOM 1438 C C . ASN A 1 179 ? 5.943 10.805 0.254 1.00 42.28 179 ASN A C 1
ATOM 1440 O O . ASN A 1 179 ? 5.729 11.278 -0.861 1.00 42.28 179 ASN A O 1
ATOM 1444 N N . GLN A 1 180 ? 6.259 9.517 0.416 1.00 40.69 180 GLN A N 1
ATOM 1445 C CA . GLN A 1 180 ? 6.399 8.557 -0.682 1.00 40.69 180 GLN A CA 1
ATOM 1446 C C . GLN A 1 180 ? 5.135 7.704 -0.915 1.00 40.69 180 GLN A C 1
ATOM 1448 O O . GLN A 1 180 ? 4.916 7.227 -2.030 1.00 40.69 180 GLN A O 1
ATOM 1453 N N . ALA A 1 181 ? 4.302 7.520 0.112 1.00 40.62 181 ALA A N 1
ATOM 1454 C CA . ALA A 1 181 ? 3.091 6.701 0.100 1.00 40.62 181 ALA A CA 1
ATOM 1455 C C . ALA A 1 181 ? 1.826 7.504 -0.245 1.00 40.62 181 ALA A C 1
ATOM 1457 O O . ALA A 1 181 ? 0.901 6.943 -0.823 1.00 40.62 181 ALA A O 1
ATOM 1458 N N . LEU A 1 182 ? 1.806 8.814 0.027 1.00 40.38 182 LEU A N 1
ATOM 1459 C CA . LEU A 1 182 ? 0.717 9.728 -0.348 1.00 40.38 182 LEU A CA 1
ATOM 1460 C C . LEU A 1 182 ? 0.999 10.476 -1.661 1.00 40.38 182 LEU A C 1
ATOM 1462 O O . LEU A 1 182 ? 0.561 11.603 -1.864 1.00 40.38 182 LEU A O 1
ATOM 1466 N N . CYS A 1 183 ? 1.758 9.873 -2.575 1.00 34.66 183 CYS A N 1
ATOM 1467 C CA . CYS A 1 183 ? 1.845 10.390 -3.935 1.00 34.66 183 CYS A CA 1
ATOM 1468 C C . CYS A 1 183 ? 0.580 9.980 -4.707 1.00 34.66 183 CYS A C 1
ATOM 1470 O O . CYS A 1 183 ? 0.437 8.811 -5.071 1.00 34.66 183 CYS A O 1
ATOM 1472 N N . GLU A 1 184 ? -0.275 10.958 -5.029 1.00 39.31 184 GLU A N 1
ATOM 1473 C CA . GLU A 1 184 ? -1.434 10.860 -5.945 1.00 39.31 184 GLU A CA 1
ATOM 1474 C C . GLU A 1 184 ? -1.156 9.997 -7.186 1.00 39.31 184 GLU A C 1
ATOM 1476 O O . GLU A 1 184 ? -2.014 9.270 -7.673 1.00 39.31 184 GLU A O 1
ATOM 1481 N N . LYS A 1 185 ? 0.084 10.017 -7.685 1.00 38.25 185 LYS A N 1
ATOM 1482 C CA . LYS A 1 185 ? 0.482 9.354 -8.933 1.00 38.25 185 LYS A CA 1
ATOM 1483 C C . LYS A 1 185 ? 0.678 7.834 -8.839 1.00 38.25 185 LYS A C 1
ATOM 1485 O O . LYS A 1 185 ? 1.026 7.222 -9.848 1.00 38.25 185 LYS A O 1
ATOM 1490 N N . ARG A 1 186 ? 0.506 7.207 -7.668 1.00 37.75 186 ARG A N 1
ATOM 1491 C CA . ARG A 1 186 ? 0.584 5.735 -7.515 1.00 37.75 186 ARG A CA 1
ATOM 1492 C C . ARG A 1 186 ? -0.681 5.072 -6.976 1.00 37.75 186 ARG A C 1
ATOM 1494 O O . ARG A 1 186 ? -0.730 3.843 -6.949 1.00 37.75 186 ARG A O 1
ATOM 1501 N N . CYS A 1 187 ? -1.707 5.840 -6.631 1.00 41.06 187 CYS A N 1
ATOM 1502 C CA . CYS A 1 187 ? -3.024 5.300 -6.322 1.00 41.06 187 CYS A CA 1
ATOM 1503 C C . CYS A 1 187 ? -3.873 5.369 -7.592 1.00 41.06 187 CYS A C 1
ATOM 1505 O O . CYS A 1 187 ? -4.194 6.449 -8.067 1.00 41.06 187 CYS A O 1
ATOM 1507 N N . SER A 1 188 ? -4.248 4.222 -8.161 1.00 45.16 188 SER A N 1
ATOM 1508 C CA . SER A 1 188 ? -5.140 4.154 -9.330 1.00 45.16 188 SER A CA 1
ATOM 1509 C C . SER A 1 188 ? -6.608 4.439 -8.973 1.00 45.16 188 SER A C 1
ATOM 1511 O O . SER A 1 188 ? -7.511 3.836 -9.554 1.00 45.16 188 SER A O 1
ATOM 1513 N N . LEU A 1 189 ? -6.860 5.267 -7.961 1.00 42.44 189 LEU A N 1
ATOM 1514 C CA . LEU A 1 189 ? -8.207 5.623 -7.541 1.00 42.44 189 LEU A CA 1
ATOM 1515 C C . LEU A 1 189 ? -8.572 6.959 -8.185 1.00 42.44 189 LEU A C 1
ATOM 1517 O O . LEU A 1 189 ? -7.783 7.899 -8.163 1.00 42.44 189 LEU A O 1
ATOM 1521 N N . LEU A 1 190 ? -9.751 7.005 -8.802 1.00 36.91 190 LEU A N 1
ATOM 1522 C CA . LEU A 1 190 ? -10.300 8.213 -9.407 1.00 36.91 190 LEU A CA 1
ATOM 1523 C C . LEU A 1 190 ? -10.517 9.288 -8.322 1.00 36.91 190 LEU A C 1
ATOM 1525 O O . LEU A 1 190 ? -11.014 8.953 -7.240 1.00 36.91 190 LEU A O 1
ATOM 1529 N N . PRO A 1 191 ? -10.195 10.565 -8.605 1.00 41.28 191 PRO A N 1
ATOM 1530 C CA . PRO A 1 191 ? -10.298 11.671 -7.643 1.00 41.28 191 PRO A CA 1
ATOM 1531 C C . PRO A 1 191 ? -11.730 11.907 -7.137 1.00 41.28 191 PRO A C 1
ATOM 1533 O O . PRO A 1 191 ? -11.921 12.437 -6.050 1.00 41.28 191 PRO A O 1
ATOM 1536 N N . GLU A 1 192 ? -12.737 11.425 -7.863 1.00 34.56 192 GLU A N 1
ATOM 1537 C CA . GLU A 1 192 ? -14.155 11.486 -7.485 1.00 34.56 192 GLU A CA 1
ATOM 1538 C C . GLU A 1 192 ? -14.479 10.697 -6.198 1.00 34.56 192 GLU A C 1
ATOM 1540 O O . GLU A 1 192 ? -15.432 11.014 -5.503 1.00 34.56 192 GLU A O 1
ATOM 1545 N N . THR A 1 193 ? -13.637 9.729 -5.806 1.00 41.06 193 THR A N 1
ATOM 1546 C CA . THR A 1 193 ? -13.756 9.027 -4.505 1.00 41.06 193 THR A CA 1
ATOM 1547 C C . THR A 1 193 ? -12.996 9.695 -3.354 1.00 41.06 193 THR A C 1
ATOM 1549 O O . THR A 1 193 ? -13.049 9.212 -2.225 1.00 41.06 193 THR A O 1
ATOM 1552 N N . LEU A 1 194 ? -12.256 10.772 -3.629 1.00 40.16 194 LEU A N 1
ATOM 1553 C CA . LEU A 1 194 ? -11.377 11.447 -2.667 1.00 40.16 194 LEU A CA 1
ATOM 1554 C C . LEU A 1 194 ? -12.046 12.674 -2.021 1.00 40.16 194 LEU A C 1
ATOM 1556 O O . LEU A 1 194 ? -11.688 13.038 -0.906 1.00 40.16 194 LEU A O 1
ATOM 1560 N N . GLU A 1 195 ? -13.051 13.257 -2.677 1.00 31.75 195 GLU A N 1
ATOM 1561 C CA . GLU A 1 195 ? -13.680 14.526 -2.270 1.00 31.75 195 GLU A CA 1
ATOM 1562 C C . GLU A 1 195 ? -15.047 14.366 -1.569 1.00 31.75 195 GLU A C 1
ATOM 1564 O O . GLU A 1 195 ? -15.583 15.332 -1.034 1.00 31.75 195 GLU A O 1
ATOM 1569 N N . GLU A 1 196 ? -15.609 13.156 -1.481 1.00 29.64 196 GLU A N 1
ATOM 1570 C CA . GLU A 1 196 ? -16.942 12.924 -0.886 1.00 29.64 196 GLU A CA 1
ATOM 1571 C C . GLU A 1 196 ? -16.934 12.506 0.601 1.00 29.64 196 GLU A C 1
ATOM 1573 O O . GLU A 1 196 ? -17.902 11.951 1.115 1.00 29.64 196 GLU A O 1
ATOM 1578 N N . SER A 1 197 ? -15.855 12.774 1.344 1.00 33.25 197 SER A N 1
ATOM 1579 C CA . SER A 1 197 ? -15.743 12.347 2.750 1.00 33.25 197 SER A CA 1
ATOM 1580 C C . SER A 1 197 ? -15.103 13.399 3.659 1.00 33.25 197 SER A C 1
ATOM 1582 O O . SER A 1 197 ? -14.180 13.108 4.418 1.00 33.25 197 SER A O 1
ATOM 1584 N N . SER A 1 198 ? -15.614 14.629 3.637 1.00 28.70 198 SER A N 1
ATOM 1585 C CA . SER A 1 198 ? -15.290 15.647 4.651 1.00 28.70 198 SER A CA 1
ATOM 1586 C C . SER A 1 198 ? -16.180 15.577 5.907 1.00 28.70 198 SER A C 1
ATOM 1588 O O . SER A 1 198 ? -15.978 16.356 6.835 1.00 28.70 198 SER A O 1
ATOM 1590 N N . GLY A 1 199 ? -17.127 14.629 5.989 1.00 30.02 199 GLY A N 1
ATOM 1591 C CA . GLY A 1 199 ? -18.095 14.559 7.099 1.00 30.02 199 GLY A CA 1
ATOM 1592 C C . GLY A 1 199 ? -18.519 13.165 7.573 1.00 30.02 199 GLY A C 1
ATOM 1593 O O . GLY A 1 199 ? -19.410 13.068 8.410 1.00 30.02 199 GLY A O 1
ATOM 1594 N N . GLY A 1 200 ? -17.905 12.091 7.077 1.00 28.53 200 GLY A N 1
ATOM 1595 C CA . GLY A 1 200 ? -18.203 10.722 7.500 1.00 28.53 200 GLY A CA 1
ATOM 1596 C C . GLY A 1 200 ? -16.931 10.029 7.957 1.00 28.53 200 GLY A C 1
ATOM 1597 O O . GLY A 1 200 ? -15.915 10.077 7.266 1.00 28.53 200 GLY A O 1
ATOM 1598 N N . LEU A 1 201 ? -16.970 9.395 9.127 1.00 37.38 201 LEU A N 1
ATOM 1599 C CA . LEU A 1 201 ? -15.928 8.483 9.580 1.00 37.38 201 LEU A CA 1
ATOM 1600 C C . LEU A 1 201 ? -15.813 7.334 8.568 1.00 37.38 201 LEU A C 1
ATOM 1602 O O . LEU A 1 201 ? -16.445 6.300 8.729 1.00 37.38 201 LEU A O 1
ATOM 1606 N N . SER A 1 202 ? -14.967 7.474 7.546 1.00 39.59 202 SER A N 1
ATOM 1607 C CA . SER A 1 202 ? -14.483 6.336 6.758 1.00 39.59 202 SER A CA 1
ATOM 1608 C C . SER A 1 202 ? -13.485 5.530 7.606 1.00 39.59 202 SER A C 1
ATOM 1610 O O . SER A 1 202 ? -12.318 5.364 7.254 1.00 39.59 202 SER A O 1
ATOM 1612 N N . LEU A 1 203 ? -13.961 5.034 8.751 1.00 42.53 203 LEU A N 1
ATOM 1613 C CA . LEU A 1 203 ? -13.373 3.955 9.542 1.00 42.53 203 LEU A CA 1
ATOM 1614 C C . LEU A 1 203 ? -13.815 2.586 9.003 1.00 42.53 203 LEU A C 1
ATOM 1616 O O . LEU A 1 203 ? -13.602 1.565 9.658 1.00 42.53 203 LEU A O 1
ATOM 1620 N N . ILE A 1 204 ? -14.350 2.533 7.774 1.00 36.75 204 ILE A N 1
ATOM 1621 C CA . ILE A 1 204 ? -14.295 1.322 6.962 1.00 36.75 204 ILE A CA 1
ATOM 1622 C C . ILE A 1 204 ? -12.817 1.046 6.728 1.00 36.75 204 ILE A C 1
ATOM 1624 O O . ILE A 1 204 ? -12.188 1.536 5.787 1.00 36.75 204 ILE A O 1
ATOM 1628 N N . PHE A 1 205 ? -12.264 0.244 7.630 1.00 42.28 205 PHE A N 1
ATOM 1629 C CA . PHE A 1 205 ? -11.029 -0.483 7.458 1.00 42.28 205 PHE A CA 1
ATOM 1630 C C . PHE A 1 205 ? -11.198 -1.287 6.166 1.00 42.28 205 PHE A C 1
ATOM 1632 O O . PHE A 1 205 ? -11.738 -2.394 6.155 1.00 42.28 205 PHE A O 1
ATOM 1639 N N . LYS A 1 206 ? -10.836 -0.685 5.029 1.00 38.97 206 LYS A N 1
ATOM 1640 C CA . LYS A 1 206 ? -10.843 -1.337 3.724 1.00 38.97 206 LYS A CA 1
ATOM 1641 C C . LYS A 1 206 ? -9.870 -2.488 3.872 1.00 38.97 206 LYS A C 1
ATOM 1643 O O . LYS A 1 206 ? -8.668 -2.249 3.836 1.00 38.97 206 LYS A O 1
ATOM 1648 N N . ARG A 1 207 ? -10.391 -3.695 4.149 1.00 32.56 207 ARG A N 1
ATOM 1649 C CA . ARG A 1 207 ? -9.612 -4.903 4.454 1.00 32.56 207 ARG A CA 1
ATOM 1650 C C . ARG A 1 207 ? -8.445 -4.969 3.483 1.00 32.56 207 ARG A C 1
ATOM 1652 O O . ARG A 1 207 ? -8.623 -5.347 2.324 1.00 32.56 207 ARG A O 1
ATOM 1659 N N . TRP A 1 208 ? -7.255 -4.586 3.947 1.00 36.44 208 TRP A N 1
ATOM 1660 C CA . TRP A 1 208 ? -6.040 -4.872 3.208 1.00 36.44 208 TRP A CA 1
ATOM 1661 C C . TRP A 1 208 ? -6.023 -6.379 3.042 1.00 36.44 208 TRP A C 1
ATOM 1663 O O . TRP A 1 208 ? -6.269 -7.111 4.003 1.00 36.44 208 TRP A O 1
ATOM 1673 N N . ALA A 1 209 ? -5.863 -6.818 1.795 1.00 36.78 209 ALA A N 1
ATOM 1674 C CA . ALA A 1 209 ? -5.992 -8.207 1.395 1.00 36.78 209 ALA A CA 1
ATOM 1675 C C . ALA A 1 209 ? -5.383 -9.132 2.459 1.00 36.78 209 ALA A C 1
ATOM 1677 O O . ALA A 1 209 ? -4.165 -9.161 2.641 1.00 36.78 209 ALA A O 1
ATOM 1678 N N . THR A 1 210 ? -6.225 -9.893 3.169 1.00 41.19 210 THR A N 1
ATOM 1679 C CA . THR A 1 210 ? -5.750 -10.941 4.070 1.00 41.19 210 THR A CA 1
ATOM 1680 C C . THR A 1 210 ? -5.201 -12.048 3.195 1.00 41.19 210 THR A C 1
ATOM 1682 O O . THR A 1 210 ? -5.898 -13.013 2.869 1.00 41.19 210 THR A O 1
ATOM 1685 N N . LYS A 1 211 ? -3.949 -11.924 2.761 1.00 40.06 211 LYS A N 1
ATOM 1686 C CA . LYS A 1 211 ? -3.268 -13.072 2.195 1.00 40.06 211 LYS A CA 1
ATOM 1687 C C . LYS A 1 211 ? -2.987 -14.002 3.369 1.00 40.06 211 LYS A C 1
ATOM 1689 O O . LYS A 1 211 ? -2.042 -13.791 4.122 1.00 40.06 211 LYS A O 1
ATOM 1694 N N . LYS A 1 212 ? -3.827 -15.030 3.533 1.00 43.38 212 LYS A N 1
ATOM 1695 C CA . LYS A 1 212 ? -3.528 -16.239 4.316 1.00 43.38 212 LYS A CA 1
ATOM 1696 C C . LYS A 1 212 ? -2.344 -16.963 3.673 1.00 43.38 212 LYS A C 1
ATOM 1698 O O . LYS A 1 212 ? -2.479 -18.022 3.077 1.00 43.38 212 LYS A O 1
ATOM 1703 N N . THR A 1 213 ? -1.180 -16.342 3.690 1.00 41.53 213 THR A N 1
ATOM 1704 C CA . THR A 1 213 ? 0.094 -16.956 3.358 1.00 41.53 213 THR A CA 1
ATOM 1705 C C . THR A 1 213 ? 1.132 -16.040 3.971 1.00 41.53 213 THR A C 1
ATOM 1707 O O . THR A 1 213 ? 1.509 -15.035 3.368 1.00 41.53 213 THR A O 1
ATOM 1710 N N . ALA A 1 214 ? 1.578 -16.372 5.180 1.00 51.00 214 ALA A N 1
ATOM 1711 C CA . ALA A 1 214 ? 2.869 -15.922 5.664 1.00 51.00 214 ALA A CA 1
ATOM 1712 C C . ALA A 1 214 ? 3.918 -16.442 4.668 1.00 51.00 214 ALA A C 1
ATOM 1714 O O . ALA A 1 214 ? 4.428 -17.553 4.779 1.00 51.00 214 ALA A O 1
ATOM 1715 N N . GLY A 1 215 ? 4.162 -15.684 3.600 1.00 56.47 215 GLY A N 1
ATOM 1716 C CA . GLY A 1 215 ? 5.360 -15.870 2.808 1.00 56.47 215 GLY A CA 1
ATOM 1717 C C . GLY A 1 215 ? 6.542 -15.586 3.725 1.00 56.47 215 GLY A C 1
ATOM 1718 O O . GLY A 1 215 ? 6.496 -14.622 4.483 1.00 56.47 215 GLY A O 1
ATOM 1719 N N . SER A 1 216 ? 7.566 -16.438 3.673 1.00 50.81 216 SER A N 1
ATOM 1720 C CA . SER A 1 216 ? 8.851 -16.203 4.339 1.00 50.81 216 SER A CA 1
ATOM 1721 C C . SER A 1 216 ? 9.247 -14.721 4.267 1.00 50.81 216 SER A C 1
ATOM 1723 O O . SER A 1 216 ? 9.279 -14.148 3.177 1.00 50.81 216 SER A O 1
ATOM 1725 N N . THR A 1 217 ? 9.543 -14.116 5.421 1.00 65.75 217 THR A N 1
ATOM 1726 C CA . THR A 1 217 ? 9.993 -12.718 5.568 1.00 65.75 217 THR A CA 1
ATOM 1727 C C . THR A 1 217 ? 11.416 -12.496 5.048 1.00 65.75 217 THR A C 1
ATOM 1729 O O . THR A 1 217 ? 11.922 -11.376 5.065 1.00 65.75 217 THR A O 1
ATOM 1732 N N . LYS A 1 218 ? 12.081 -13.555 4.568 1.00 63.56 218 LYS A N 1
ATOM 1733 C CA . LYS A 1 218 ? 13.399 -13.477 3.942 1.00 63.56 218 LYS A CA 1
ATOM 1734 C C . LYS A 1 218 ? 13.235 -13.225 2.444 1.00 63.56 218 LYS A C 1
ATOM 1736 O O . LYS A 1 218 ? 12.807 -14.106 1.696 1.00 63.56 218 LYS A O 1
ATOM 1741 N N . ASN A 1 219 ? 13.627 -12.030 2.008 1.00 72.31 219 ASN A N 1
ATOM 1742 C CA . ASN A 1 219 ? 13.719 -11.644 0.599 1.00 72.31 219 ASN A CA 1
ATOM 1743 C C . ASN A 1 219 ? 14.897 -12.372 -0.076 1.00 72.31 219 ASN A C 1
ATOM 1745 O O . ASN A 1 219 ? 15.935 -11.781 -0.337 1.00 72.31 219 ASN A O 1
ATOM 1749 N N . GLY A 1 220 ? 14.749 -13.679 -0.302 1.00 81.19 220 GLY A N 1
ATOM 1750 C CA . GLY A 1 220 ? 15.741 -14.544 -0.955 1.00 81.19 220 GLY A CA 1
ATOM 1751 C C . GLY A 1 220 ? 15.227 -15.185 -2.245 1.00 81.19 220 GLY A C 1
ATOM 1752 O O . GLY A 1 220 ? 15.715 -16.239 -2.639 1.00 81.19 220 GLY A O 1
ATOM 1753 N N . ARG A 1 221 ? 14.187 -14.611 -2.864 1.00 86.88 221 ARG A N 1
ATOM 1754 C CA . ARG A 1 221 ? 13.661 -15.093 -4.146 1.00 86.88 221 ARG A CA 1
ATOM 1755 C C . ARG A 1 221 ? 14.361 -14.364 -5.279 1.00 86.88 221 ARG A C 1
ATOM 1757 O O . ARG A 1 221 ? 14.255 -13.146 -5.369 1.00 86.88 221 ARG A O 1
ATOM 1764 N N . ASP A 1 222 ? 14.981 -15.131 -6.158 1.00 90.19 222 ASP A N 1
ATOM 1765 C CA . ASP A 1 222 ? 15.461 -14.654 -7.447 1.00 90.19 222 ASP A CA 1
ATOM 1766 C C . ASP A 1 222 ? 14.894 -15.544 -8.561 1.00 90.19 222 ASP A C 1
ATOM 1768 O O . ASP A 1 222 ? 14.381 -16.640 -8.321 1.00 90.19 222 ASP A O 1
ATOM 1772 N N . SER A 1 223 ? 14.934 -15.041 -9.785 1.00 91.81 223 SER A N 1
ATOM 1773 C CA . SER A 1 223 ? 14.529 -15.760 -10.983 1.00 91.81 223 SER A CA 1
ATOM 1774 C C . SER A 1 223 ? 15.752 -16.182 -11.787 1.00 91.81 223 SER A C 1
ATOM 1776 O O . SER A 1 223 ? 16.758 -15.481 -11.811 1.00 91.81 223 SER A O 1
ATOM 1778 N N . ASN A 1 224 ? 15.647 -17.294 -12.518 1.00 94.94 224 ASN A N 1
ATOM 1779 C CA . ASN A 1 224 ? 16.724 -17.705 -13.419 1.00 94.94 224 ASN A CA 1
ATOM 1780 C C . ASN A 1 224 ? 17.072 -16.584 -14.414 1.00 94.94 224 ASN A C 1
ATOM 1782 O O . ASN A 1 224 ? 16.148 -15.937 -14.940 1.00 94.94 224 ASN A O 1
ATOM 1786 N N . PRO A 1 225 ? 18.366 -16.405 -14.741 1.00 94.88 225 PRO A N 1
ATOM 1787 C CA . PRO A 1 225 ? 18.804 -15.387 -15.683 1.00 94.88 225 PRO A CA 1
ATOM 1788 C C . PRO A 1 225 ? 18.105 -15.578 -17.031 1.00 94.88 225 PRO A C 1
ATOM 1790 O O . PRO A 1 225 ? 17.973 -16.686 -17.546 1.00 94.88 225 PRO A O 1
ATOM 1793 N N . LYS A 1 226 ? 17.625 -14.475 -17.613 1.00 93.50 226 LYS A N 1
ATOM 1794 C CA . LYS A 1 226 ? 16.882 -14.486 -18.887 1.00 93.50 226 LYS A CA 1
ATOM 1795 C C . LYS A 1 226 ? 17.766 -14.255 -20.113 1.00 93.50 226 LYS A C 1
ATOM 1797 O O . LYS A 1 226 ? 17.234 -14.131 -21.209 1.00 93.50 226 LYS A O 1
ATOM 1802 N N . TYR A 1 227 ? 19.085 -14.151 -19.917 1.00 95.31 227 TYR A N 1
ATOM 1803 C CA . TYR A 1 227 ? 20.099 -13.946 -20.961 1.00 95.31 227 TYR A CA 1
ATOM 1804 C C . TYR A 1 227 ? 19.724 -12.876 -22.004 1.00 95.31 227 TYR A C 1
ATOM 1806 O O . TYR A 1 227 ? 20.025 -13.015 -23.190 1.00 95.31 227 TYR A O 1
ATOM 18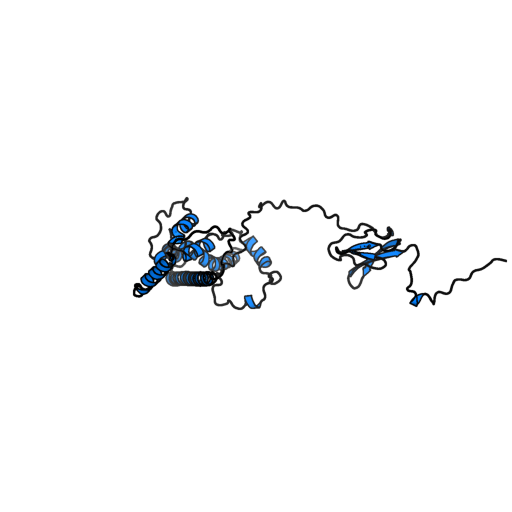14 N N . LEU A 1 228 ? 19.061 -11.805 -21.560 1.00 96.12 228 LEU A N 1
ATOM 1815 C CA . LEU A 1 228 ? 18.710 -10.656 -22.394 1.00 96.12 228 LEU A CA 1
ATOM 1816 C C . LEU A 1 228 ? 19.971 -9.865 -22.767 1.00 96.12 228 LEU A C 1
ATOM 1818 O O . LEU A 1 228 ? 21.005 -9.981 -22.113 1.00 96.12 228 LEU A O 1
ATOM 1822 N N . GLY A 1 229 ? 19.872 -9.029 -23.794 1.00 96.38 229 GLY A N 1
ATOM 1823 C CA . GLY A 1 229 ? 20.941 -8.150 -24.250 1.00 96.38 229 GLY A CA 1
ATOM 1824 C C . GLY A 1 229 ? 21.247 -8.292 -25.736 1.00 96.38 229 GLY A C 1
ATOM 1825 O O . GLY A 1 229 ? 20.579 -9.020 -26.474 1.00 96.38 229 GLY A O 1
ATOM 1826 N N . VAL A 1 230 ? 22.270 -7.555 -26.160 1.00 97.12 230 VAL A N 1
ATOM 1827 C CA . VAL A 1 230 ? 22.803 -7.583 -27.524 1.00 97.12 230 VAL A CA 1
ATOM 1828 C C . VAL A 1 230 ? 23.578 -8.886 -27.729 1.00 97.12 230 VAL A C 1
ATOM 1830 O O . VAL A 1 230 ? 24.347 -9.296 -26.863 1.00 97.12 230 VAL A O 1
ATOM 1833 N N . LYS A 1 231 ? 23.326 -9.549 -28.856 1.00 97.19 231 LYS A N 1
ATOM 1834 C CA . LYS A 1 231 ? 23.957 -10.805 -29.280 1.00 97.19 231 LYS A CA 1
ATOM 1835 C C 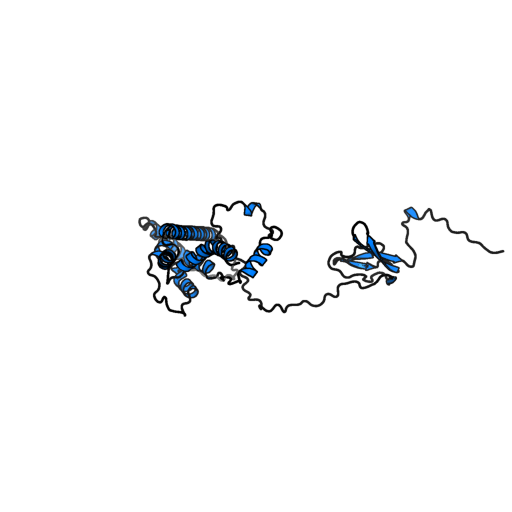. LYS A 1 231 ? 24.943 -10.602 -30.423 1.00 97.19 231 LYS A C 1
ATOM 1837 O O . LYS A 1 231 ? 25.884 -11.379 -30.527 1.00 97.19 231 LYS A O 1
ATOM 1842 N N . LYS A 1 232 ? 24.717 -9.578 -31.253 1.00 96.75 232 LYS A N 1
ATOM 1843 C CA . LYS A 1 232 ? 25.598 -9.188 -32.355 1.00 96.75 232 LYS A CA 1
ATOM 1844 C C . LYS A 1 232 ? 25.926 -7.702 -32.282 1.00 96.75 232 LYS A C 1
ATOM 1846 O O . LYS A 1 232 ? 25.016 -6.877 -32.164 1.00 96.75 232 LYS A O 1
ATOM 1851 N N . PHE A 1 233 ? 27.212 -7.375 -32.308 1.00 96.50 233 PHE A N 1
ATOM 1852 C CA . PHE A 1 233 ? 27.715 -6.004 -32.191 1.00 96.50 233 PHE A CA 1
ATOM 1853 C C . PHE A 1 233 ? 27.858 -5.323 -33.559 1.00 96.50 233 PHE A C 1
ATOM 1855 O O . PHE A 1 233 ? 27.708 -5.947 -34.607 1.00 96.50 233 PHE A O 1
ATOM 1862 N N . GLY A 1 234 ? 28.105 -4.009 -33.553 1.00 95.19 234 GLY A N 1
ATOM 1863 C CA . GLY A 1 234 ? 28.281 -3.242 -34.787 1.00 95.19 234 GLY A CA 1
ATOM 1864 C C . GLY A 1 234 ? 29.474 -3.748 -35.605 1.00 95.19 234 GLY A C 1
ATOM 1865 O O . GLY A 1 234 ? 30.550 -3.944 -35.052 1.00 95.19 234 GLY A O 1
ATOM 1866 N N . GLY A 1 235 ? 29.277 -3.956 -36.907 1.00 93.56 235 GLY A N 1
ATOM 1867 C CA . GLY A 1 235 ? 30.285 -4.483 -37.831 1.00 93.56 235 GLY A CA 1
ATOM 1868 C C . GLY A 1 235 ? 30.364 -6.012 -37.895 1.00 93.56 235 GLY A C 1
ATOM 1869 O O . GLY A 1 235 ? 31.026 -6.544 -38.784 1.00 93.56 235 GLY A O 1
ATOM 1870 N N . GLU A 1 236 ? 29.667 -6.745 -37.022 1.00 95.38 236 GLU A N 1
ATOM 1871 C CA . GLU A 1 236 ? 29.673 -8.209 -37.067 1.00 95.38 236 GLU A CA 1
ATOM 1872 C C . GLU A 1 236 ? 28.828 -8.756 -38.219 1.00 95.38 236 GLU A C 1
ATOM 1874 O O . GLU A 1 236 ? 27.728 -8.265 -38.489 1.00 95.38 236 GLU A O 1
ATOM 1879 N N . LYS A 1 237 ? 29.336 -9.819 -38.858 1.00 96.12 237 LYS A N 1
ATOM 1880 C CA . LYS A 1 237 ? 28.630 -10.554 -39.908 1.00 96.12 237 LYS A CA 1
ATOM 1881 C C . LYS A 1 237 ? 27.432 -11.316 -39.324 1.00 96.12 237 LYS A C 1
ATOM 1883 O O . LYS A 1 237 ? 27.545 -12.006 -38.304 1.00 96.12 237 LYS A O 1
ATOM 1888 N N . VAL A 1 238 ? 26.288 -11.211 -39.991 1.00 96.81 238 VAL A N 1
ATOM 1889 C CA . VAL A 1 238 ? 25.034 -11.886 -39.646 1.00 96.81 238 VAL A CA 1
ATOM 1890 C C . VAL A 1 238 ? 24.412 -12.550 -40.865 1.00 96.81 238 VAL A C 1
ATOM 1892 O O . VAL A 1 238 ? 24.547 -12.060 -41.980 1.00 96.81 238 VAL A O 1
ATOM 1895 N N . GLU A 1 239 ? 23.715 -13.657 -40.625 1.00 96.25 239 GLU A N 1
ATOM 1896 C CA . GLU A 1 239 ? 22.938 -14.412 -41.606 1.00 96.25 239 GLU A CA 1
ATOM 1897 C C . GLU A 1 239 ? 21.436 -14.247 -41.313 1.00 96.25 239 GLU A C 1
ATOM 1899 O O . GLU A 1 239 ? 21.065 -13.918 -40.175 1.00 96.25 239 GLU A O 1
ATOM 1904 N N . PRO A 1 240 ? 20.550 -14.472 -42.301 1.00 96.56 240 PRO A N 1
ATOM 1905 C CA . PRO A 1 240 ? 19.107 -14.444 -42.085 1.00 96.56 240 PRO A CA 1
ATOM 1906 C C . PRO A 1 240 ? 18.684 -15.384 -40.947 1.00 96.56 240 PRO A C 1
ATOM 1908 O O . PRO A 1 240 ? 19.074 -16.544 -40.903 1.00 96.56 240 PRO A O 1
ATOM 1911 N N . GLY A 1 241 ? 17.872 -14.884 -40.019 1.00 94.69 241 GLY A N 1
ATOM 1912 C CA . GLY A 1 241 ? 17.428 -15.608 -38.827 1.00 94.69 241 GLY A CA 1
ATOM 1913 C C . GLY A 1 241 ? 18.318 -15.411 -37.596 1.00 94.69 241 GLY A C 1
ATOM 1914 O O . GLY A 1 241 ? 17.862 -15.678 -36.483 1.00 94.69 241 GLY A O 1
ATOM 1915 N N . ASN A 1 242 ? 19.534 -14.868 -37.737 1.00 97.44 242 ASN A N 1
ATOM 1916 C CA . ASN A 1 242 ? 20.384 -14.594 -36.578 1.00 97.44 242 ASN A CA 1
ATOM 1917 C C . ASN A 1 242 ? 19.761 -13.539 -35.662 1.00 97.44 242 ASN A C 1
ATOM 1919 O O . ASN A 1 242 ? 19.337 -12.466 -36.100 1.00 97.44 242 ASN A O 1
ATOM 1923 N N . ILE A 1 243 ? 19.767 -13.827 -34.360 1.00 97.81 243 ILE A N 1
ATOM 1924 C CA . ILE A 1 243 ? 19.292 -12.902 -33.332 1.00 97.81 243 ILE A CA 1
ATOM 1925 C C . ILE A 1 243 ? 20.355 -11.831 -33.086 1.00 97.81 243 ILE A C 1
ATOM 1927 O O . ILE A 1 243 ? 21.511 -12.142 -32.801 1.00 97.81 243 ILE A O 1
ATOM 1931 N N . ILE A 1 244 ? 19.943 -10.565 -33.150 1.00 97.12 244 ILE A N 1
ATOM 1932 C CA . ILE A 1 244 ? 20.801 -9.399 -32.920 1.00 97.12 244 ILE A CA 1
ATOM 1933 C C . ILE A 1 244 ? 20.630 -8.890 -31.486 1.00 97.12 244 ILE A C 1
ATOM 1935 O O . ILE A 1 244 ? 21.623 -8.612 -30.816 1.00 97.12 244 ILE A O 1
ATOM 1939 N N . VAL A 1 245 ? 19.393 -8.791 -30.978 1.00 97.75 245 VAL A N 1
ATOM 1940 C CA . VAL A 1 245 ? 19.105 -8.309 -29.612 1.00 97.75 245 VAL A CA 1
ATOM 1941 C C . VAL A 1 245 ? 17.903 -9.035 -29.005 1.00 97.75 245 VAL A C 1
ATOM 1943 O O . VAL A 1 245 ? 16.806 -8.968 -29.553 1.00 97.75 245 VAL A O 1
ATOM 1946 N N . CYS A 1 246 ? 18.081 -9.632 -27.823 1.00 97.88 246 CYS A N 1
ATOM 1947 C CA . CYS A 1 246 ? 16.985 -10.097 -26.964 1.00 97.88 246 CYS A CA 1
ATOM 1948 C C . CYS A 1 246 ? 16.644 -8.992 -25.957 1.00 97.88 246 CYS A C 1
ATOM 1950 O O . CYS A 1 246 ? 17.488 -8.621 -25.140 1.00 97.88 246 CYS A O 1
ATOM 1952 N N . GLN A 1 247 ? 15.428 -8.454 -25.969 1.00 96.69 247 GLN A N 1
ATOM 1953 C CA . GLN A 1 247 ? 15.078 -7.296 -25.138 1.00 96.69 247 GLN A CA 1
ATOM 1954 C C . GLN A 1 247 ? 13.716 -7.439 -24.460 1.00 96.69 247 GLN A C 1
ATOM 1956 O O . GLN A 1 247 ? 12.916 -8.306 -24.786 1.00 96.69 247 GLN A O 1
ATOM 1961 N N . ARG A 1 248 ? 13.471 -6.587 -23.459 1.00 96.19 248 ARG A N 1
ATOM 1962 C CA . ARG A 1 248 ? 12.144 -6.388 -22.868 1.00 96.19 248 ARG A CA 1
ATOM 1963 C C . ARG A 1 248 ? 11.639 -5.029 -23.318 1.00 96.19 248 ARG A C 1
ATOM 1965 O O . ARG A 1 248 ? 12.288 -4.018 -23.048 1.00 96.19 248 ARG A O 1
ATOM 1972 N N . GLY A 1 249 ? 10.513 -5.037 -24.027 1.00 95.38 249 GLY A N 1
ATOM 1973 C CA . GLY A 1 249 ? 10.053 -3.877 -24.786 1.00 95.38 249 GLY A CA 1
ATOM 1974 C C . GLY A 1 249 ? 11.036 -3.489 -25.895 1.00 95.38 2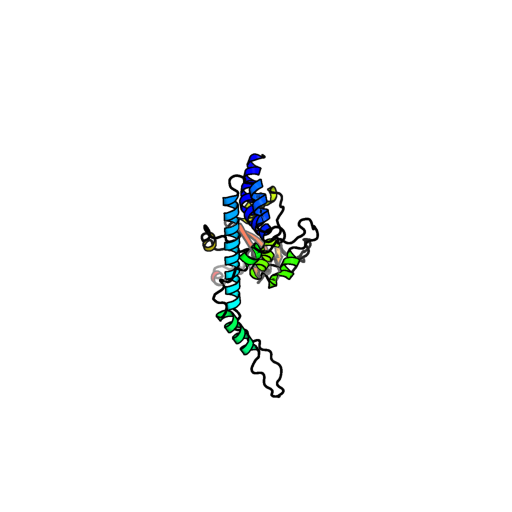49 GLY A C 1
ATOM 1975 O O . GLY A 1 249 ? 12.005 -4.195 -26.171 1.00 95.38 249 GLY A O 1
ATOM 1976 N N . THR A 1 250 ? 10.803 -2.342 -26.523 1.00 95.56 250 THR A N 1
ATOM 1977 C CA . THR A 1 250 ? 11.601 -1.855 -27.655 1.00 95.56 250 THR A CA 1
ATOM 1978 C C . THR A 1 250 ? 12.645 -0.837 -27.193 1.00 95.56 250 THR A C 1
ATOM 1980 O O . THR A 1 250 ? 12.438 0.371 -27.300 1.00 95.56 250 THR A O 1
ATOM 1983 N N . ARG A 1 251 ? 13.777 -1.308 -26.648 1.00 94.44 251 ARG A N 1
ATOM 1984 C CA . ARG A 1 251 ? 14.937 -0.432 -26.360 1.00 94.44 251 ARG A CA 1
ATOM 1985 C C . ARG A 1 251 ? 15.679 -0.062 -27.642 1.00 94.44 251 ARG A C 1
ATOM 1987 O O . ARG A 1 251 ? 16.193 1.048 -27.767 1.00 94.44 251 ARG A O 1
ATOM 1994 N N . PHE A 1 252 ? 15.733 -1.018 -28.560 1.00 96.94 252 PHE A N 1
ATOM 1995 C CA . PHE A 1 252 ? 16.174 -0.865 -29.932 1.00 96.94 252 PHE A CA 1
ATOM 1996 C C . PHE A 1 252 ? 14.991 -1.113 -30.863 1.00 96.94 252 PHE A C 1
ATOM 1998 O O . PHE A 1 252 ? 14.202 -2.035 -30.635 1.00 96.94 252 PHE A O 1
ATOM 2005 N N . HIS A 1 253 ? 14.879 -0.290 -31.898 1.00 96.62 253 HIS A N 1
ATOM 2006 C CA . HIS A 1 253 ? 13.850 -0.405 -32.922 1.00 96.62 253 HIS A CA 1
ATOM 2007 C C . HIS A 1 253 ? 14.397 -1.111 -34.171 1.00 96.62 253 HIS A C 1
ATOM 2009 O O . HIS A 1 253 ? 15.575 -0.928 -34.501 1.00 96.62 253 HIS A O 1
ATOM 2015 N N . PRO A 1 254 ? 13.569 -1.917 -34.858 1.00 97.31 254 PRO A N 1
ATOM 2016 C CA . PRO A 1 254 ? 13.957 -2.545 -36.114 1.00 97.31 254 PRO A CA 1
ATOM 2017 C C . PRO A 1 254 ? 14.133 -1.478 -37.199 1.00 97.31 254 PRO A C 1
ATOM 2019 O O . PRO A 1 254 ? 13.250 -0.650 -37.410 1.00 97.31 254 PRO A O 1
ATOM 2022 N N . GLY A 1 255 ? 15.286 -1.489 -37.857 1.00 94.94 255 GLY A N 1
ATOM 2023 C CA . GLY A 1 255 ? 15.590 -0.690 -39.036 1.00 94.94 255 GLY A CA 1
ATOM 2024 C C . GLY A 1 255 ? 15.608 -1.548 -40.301 1.00 94.94 255 GLY A C 1
ATOM 2025 O O . GLY A 1 255 ? 14.855 -2.510 -40.444 1.00 94.94 255 GLY A O 1
ATOM 2026 N N . ASN A 1 256 ? 16.492 -1.204 -41.232 1.00 94.12 256 ASN A N 1
ATOM 2027 C CA . ASN A 1 256 ? 16.568 -1.861 -42.538 1.00 94.12 256 ASN A CA 1
ATOM 2028 C C . ASN A 1 256 ? 17.024 -3.318 -42.391 1.00 94.12 256 ASN A C 1
ATOM 2030 O O . ASN A 1 256 ? 18.019 -3.585 -41.719 1.00 94.12 256 ASN A O 1
ATOM 2034 N N . TYR A 1 257 ? 16.318 -4.236 -43.059 1.00 95.25 257 TYR A N 1
ATOM 2035 C CA . TYR A 1 257 ? 16.621 -5.675 -43.093 1.00 95.25 257 TYR A CA 1
ATOM 2036 C C . TYR A 1 257 ? 16.640 -6.365 -41.712 1.00 95.25 257 TYR A C 1
ATOM 2038 O O . TYR A 1 257 ? 17.304 -7.388 -41.527 1.00 95.25 257 TYR A O 1
ATOM 2046 N N . VAL A 1 258 ? 15.876 -5.833 -40.750 1.00 97.12 258 VAL A N 1
ATOM 2047 C CA . VAL A 1 258 ? 15.714 -6.389 -39.399 1.00 97.12 258 VAL A CA 1
ATOM 2048 C C . VAL A 1 258 ? 14.233 -6.631 -39.108 1.00 97.12 258 VAL A C 1
ATOM 2050 O O . VAL A 1 258 ? 13.406 -5.733 -39.245 1.00 97.12 258 VAL A O 1
ATOM 2053 N N . GLY A 1 259 ? 13.901 -7.850 -38.688 1.00 96.56 259 GLY A N 1
ATOM 2054 C CA . GLY A 1 259 ? 12.574 -8.236 -38.215 1.00 96.56 259 GLY A CA 1
ATOM 2055 C C . GLY A 1 259 ? 12.452 -8.129 -36.694 1.00 96.56 259 GLY A C 1
ATOM 2056 O O . GLY A 1 259 ? 13.453 -8.104 -35.973 1.00 96.56 259 GLY A O 1
ATOM 2057 N N . MET A 1 260 ? 11.215 -8.086 -36.193 1.00 97.75 260 MET A N 1
ATOM 2058 C CA . MET A 1 260 ? 10.910 -8.058 -34.759 1.00 97.75 260 MET A CA 1
ATOM 2059 C C . MET A 1 260 ? 9.953 -9.197 -34.390 1.00 97.75 260 MET A C 1
ATOM 2061 O O . MET A 1 260 ? 8.905 -9.359 -35.009 1.00 97.75 260 MET A O 1
ATOM 2065 N N . GLY A 1 261 ? 10.322 -9.989 -33.383 1.00 96.44 261 GLY A N 1
ATOM 2066 C CA . GLY A 1 261 ? 9.505 -11.082 -32.852 1.00 96.44 261 GLY A CA 1
ATOM 2067 C C . GLY A 1 261 ? 8.413 -10.618 -31.879 1.00 96.44 261 GLY A C 1
ATOM 2068 O O . GLY A 1 261 ? 8.366 -9.456 -31.474 1.00 96.44 261 GLY A O 1
ATOM 2069 N N . LYS A 1 262 ? 7.559 -11.556 -31.438 1.00 96.38 262 LYS A N 1
ATOM 2070 C CA . LYS A 1 262 ? 6.470 -11.310 -30.463 1.00 96.38 262 LYS A CA 1
ATOM 2071 C C . LYS A 1 262 ? 6.975 -10.761 -29.124 1.00 96.38 262 LYS A C 1
ATOM 2073 O O . LYS A 1 262 ? 6.296 -9.984 -28.463 1.00 96.38 262 LYS A O 1
ATOM 2078 N N . ASP A 1 263 ? 8.159 -11.187 -28.709 1.00 95.62 263 ASP A N 1
ATOM 2079 C CA . ASP A 1 263 ? 8.841 -10.757 -27.490 1.00 95.62 263 ASP A CA 1
ATOM 2080 C C . ASP A 1 263 ? 9.726 -9.515 -27.706 1.00 95.62 263 ASP A C 1
ATOM 2082 O O . ASP A 1 263 ? 10.461 -9.124 -26.801 1.00 95.62 263 ASP A O 1
ATOM 2086 N N . HIS A 1 264 ? 9.616 -8.865 -28.870 1.00 97.38 264 HIS A N 1
ATOM 2087 C CA . HIS A 1 264 ? 10.444 -7.746 -29.330 1.00 97.38 264 HIS A CA 1
ATOM 2088 C C . HIS A 1 264 ? 11.916 -8.098 -29.577 1.00 97.38 264 HIS A C 1
ATOM 2090 O O . HIS A 1 264 ? 12.754 -7.195 -29.677 1.00 97.38 264 HIS A O 1
ATOM 2096 N N . THR A 1 265 ? 12.248 -9.387 -29.695 1.00 97.75 265 THR A N 1
ATOM 2097 C CA . THR A 1 265 ? 13.576 -9.827 -30.126 1.00 97.75 265 THR A CA 1
ATOM 2098 C C . THR A 1 265 ? 13.824 -9.387 -31.569 1.00 97.75 265 THR A C 1
ATOM 2100 O O . THR A 1 265 ? 12.976 -9.587 -32.439 1.00 97.75 265 THR A O 1
ATOM 2103 N N . LEU A 1 266 ? 14.979 -8.770 -31.818 1.00 98.00 266 LEU A N 1
ATOM 2104 C CA . LEU A 1 266 ? 15.385 -8.317 -33.147 1.00 98.00 266 LEU A CA 1
ATOM 2105 C C . LEU A 1 266 ? 16.230 -9.386 -33.832 1.00 98.00 266 LEU A C 1
ATOM 2107 O O . LEU A 1 266 ? 17.209 -9.861 -33.248 1.00 98.00 266 LEU A O 1
ATOM 2111 N N . PHE A 1 267 ? 15.876 -9.722 -35.069 1.00 97.69 267 PHE A N 1
ATOM 2112 C CA . PHE A 1 267 ? 16.573 -10.721 -35.875 1.00 97.69 267 PHE A CA 1
ATOM 2113 C C . PHE A 1 267 ? 16.840 -10.221 -37.294 1.00 97.69 267 PHE A C 1
ATOM 2115 O O . PHE A 1 267 ? 16.155 -9.343 -37.815 1.00 97.69 267 PHE A O 1
ATOM 2122 N N . CYS A 1 268 ? 17.873 -10.776 -37.909 1.00 96.88 268 CYS A N 1
ATOM 2123 C CA . CYS A 1 268 ? 18.346 -10.398 -39.229 1.00 96.88 268 CYS A CA 1
ATOM 2124 C C . CYS A 1 268 ? 17.498 -11.039 -40.345 1.00 96.88 268 CYS A C 1
ATOM 2126 O O . CYS A 1 268 ? 17.137 -12.208 -40.242 1.00 96.88 268 CYS A O 1
ATOM 2128 N N . LEU A 1 269 ? 17.187 -10.302 -41.418 1.00 95.25 269 LEU A N 1
ATOM 2129 C CA . LEU A 1 269 ? 16.446 -10.823 -42.582 1.00 95.25 269 LEU A CA 1
ATOM 2130 C C . LEU A 1 269 ? 17.338 -11.126 -43.797 1.00 95.25 269 LEU A C 1
ATOM 2132 O O . LEU A 1 269 ? 16.932 -11.880 -44.680 1.00 95.25 269 LEU A O 1
ATOM 2136 N N . LYS A 1 270 ? 18.527 -10.520 -43.879 1.00 93.62 270 LYS A N 1
ATOM 2137 C CA . LYS A 1 270 ? 19.453 -10.618 -45.020 1.00 93.62 270 LYS A CA 1
ATOM 2138 C C . LYS A 1 270 ? 20.891 -10.709 -44.537 1.00 93.62 270 LYS A C 1
ATOM 2140 O O . LYS A 1 270 ? 21.242 -10.040 -43.579 1.00 93.62 270 LYS A O 1
ATOM 2145 N N . GLU A 1 271 ? 21.727 -11.478 -45.225 1.00 95.62 271 GLU A N 1
ATOM 2146 C CA . GLU A 1 271 ? 23.147 -11.571 -44.879 1.00 95.62 271 GLU A CA 1
ATOM 2147 C C . GLU A 1 271 ? 23.848 -10.209 -45.012 1.00 95.62 271 GLU A C 1
ATOM 2149 O O . GLU A 1 271 ? 23.691 -9.518 -46.022 1.00 95.62 271 GLU A O 1
ATOM 2154 N N . GLY A 1 272 ? 24.609 -9.813 -43.991 1.00 95.69 272 GLY A N 1
ATOM 2155 C CA . GLY A 1 272 ? 25.162 -8.465 -43.903 1.00 95.69 272 GLY A CA 1
ATOM 2156 C C . GLY A 1 272 ? 25.963 -8.196 -42.637 1.00 95.69 272 GLY A C 1
ATOM 2157 O O . GLY A 1 272 ? 26.278 -9.109 -41.876 1.00 95.69 272 GLY A O 1
ATOM 2158 N N . HIS A 1 273 ? 26.256 -6.920 -42.402 1.00 96.56 273 HIS A N 1
ATOM 2159 C CA . HIS A 1 273 ? 26.896 -6.424 -41.186 1.00 96.56 273 HIS A CA 1
ATOM 2160 C C . HIS A 1 273 ? 25.912 -5.602 -40.349 1.00 96.56 273 HIS A C 1
ATOM 2162 O O . HIS A 1 273 ? 25.137 -4.810 -40.883 1.00 96.56 273 HIS A O 1
ATOM 2168 N N . VAL A 1 274 ? 25.925 -5.772 -39.026 1.00 97.44 274 VAL A N 1
ATOM 2169 C CA . VAL A 1 274 ? 25.014 -5.034 -38.131 1.00 97.44 274 VAL A CA 1
ATOM 2170 C C . VAL A 1 274 ? 25.477 -3.588 -37.954 1.00 97.44 274 VAL A C 1
ATOM 2172 O O . VAL A 1 274 ? 26.644 -3.333 -37.661 1.00 97.44 274 VAL A O 1
ATOM 2175 N N . ARG A 1 275 ? 24.549 -2.631 -38.031 1.00 96.19 275 ARG A N 1
ATOM 2176 C CA . ARG A 1 275 ? 24.787 -1.211 -37.755 1.00 96.19 275 ARG A CA 1
ATOM 2177 C C . ARG A 1 275 ? 23.788 -0.682 -36.730 1.00 96.19 275 ARG A C 1
ATOM 2179 O O . ARG A 1 275 ? 22.577 -0.820 -36.889 1.00 96.19 275 ARG A O 1
ATOM 2186 N N . PHE A 1 276 ? 24.298 -0.032 -35.687 1.00 96.69 276 PHE A N 1
ATOM 2187 C CA . PHE A 1 276 ? 23.479 0.658 -34.692 1.00 96.69 276 PHE A CA 1
ATOM 2188 C C . PHE A 1 276 ? 23.451 2.154 -34.989 1.00 96.69 276 PHE A C 1
ATOM 2190 O O . PHE A 1 276 ? 24.497 2.777 -35.153 1.00 96.69 276 PHE A O 1
ATOM 2197 N N . GLU A 1 277 ? 22.260 2.737 -34.995 1.00 95.69 277 GLU A N 1
ATOM 2198 C CA . GLU A 1 277 ? 22.058 4.165 -35.214 1.00 95.69 277 GLU A CA 1
ATOM 2199 C C . GLU A 1 277 ? 21.323 4.784 -34.026 1.00 95.69 277 GLU A C 1
ATOM 2201 O O . GLU A 1 277 ? 20.414 4.187 -33.448 1.00 95.69 277 GLU A O 1
ATOM 2206 N N . ARG A 1 278 ? 21.709 6.001 -33.639 1.00 95.50 278 ARG A N 1
ATOM 2207 C CA . ARG A 1 278 ? 20.986 6.792 -32.641 1.00 95.50 278 ARG A CA 1
ATOM 2208 C C . ARG A 1 278 ? 20.484 8.064 -33.297 1.00 95.50 278 ARG A C 1
ATOM 2210 O O . ARG A 1 278 ? 21.276 8.919 -33.684 1.00 95.50 278 ARG A O 1
ATOM 2217 N N . ASN A 1 279 ? 19.169 8.218 -33.337 1.00 93.69 279 ASN A N 1
ATOM 2218 C CA . ASN A 1 279 ? 18.550 9.437 -33.822 1.00 93.69 279 ASN A CA 1
ATOM 2219 C C . ASN A 1 279 ? 18.865 10.588 -32.848 1.00 93.69 279 ASN A C 1
ATOM 2221 O O . ASN A 1 279 ? 18.560 10.503 -31.655 1.00 93.69 279 ASN A O 1
ATOM 2225 N N . LYS A 1 280 ? 19.485 11.659 -33.355 1.00 92.25 280 LYS A N 1
ATOM 2226 C CA . LYS A 1 280 ? 19.907 12.821 -32.556 1.00 92.25 280 LYS A CA 1
ATOM 2227 C C . LYS A 1 280 ? 18.727 13.648 -32.034 1.00 92.25 280 LYS A C 1
ATOM 2229 O O . LYS A 1 280 ? 18.835 14.212 -30.954 1.00 92.25 280 LYS A O 1
ATOM 2234 N N . LEU A 1 281 ? 17.609 13.678 -32.764 1.00 91.81 281 LEU A N 1
ATOM 2235 C CA . LEU A 1 281 ? 16.419 14.465 -32.420 1.00 91.81 281 LEU A CA 1
ATOM 2236 C C . LEU A 1 281 ? 15.558 13.763 -31.364 1.00 91.81 281 LEU A C 1
ATOM 2238 O O . LEU A 1 281 ? 15.167 14.360 -30.371 1.00 91.81 281 LEU A O 1
ATOM 2242 N N . THR A 1 282 ? 15.271 12.475 -31.569 1.00 90.50 282 THR A N 1
ATOM 2243 C CA . THR A 1 282 ? 14.357 11.711 -30.695 1.00 90.50 282 THR A CA 1
ATOM 2244 C C . THR A 1 282 ? 15.074 10.881 -29.633 1.00 90.50 282 THR A C 1
ATOM 2246 O O . THR A 1 282 ? 14.435 10.318 -28.748 1.00 90.50 282 THR A O 1
ATOM 2249 N N . GLY A 1 283 ? 16.395 10.720 -29.741 1.00 92.56 283 GLY A N 1
ATOM 2250 C CA . GLY A 1 283 ? 17.191 9.848 -28.876 1.00 92.56 283 GLY A CA 1
ATOM 2251 C C . GLY A 1 283 ? 16.961 8.344 -29.086 1.00 92.56 283 GLY A C 1
ATOM 2252 O O . GLY A 1 283 ? 17.649 7.545 -28.442 1.00 92.56 283 GLY A O 1
ATOM 2253 N N . ARG A 1 284 ? 16.036 7.942 -29.973 1.00 94.56 284 ARG A N 1
ATOM 2254 C CA . ARG A 1 284 ? 15.710 6.534 -30.256 1.00 94.56 284 ARG A CA 1
ATOM 2255 C C . ARG A 1 284 ? 16.862 5.828 -30.961 1.00 94.56 284 ARG A C 1
ATOM 2257 O O . ARG A 1 284 ? 17.543 6.418 -31.800 1.00 94.56 284 ARG A O 1
ATOM 2264 N N . LYS A 1 285 ? 17.052 4.550 -30.631 1.00 97.06 285 LYS A N 1
ATOM 2265 C CA . LYS A 1 285 ? 18.100 3.706 -31.211 1.00 97.06 285 LYS A CA 1
ATOM 2266 C C . LYS A 1 285 ? 17.496 2.714 -32.190 1.00 97.06 285 LYS A C 1
ATOM 2268 O O . LYS A 1 285 ? 16.505 2.063 -31.862 1.00 97.06 285 LYS A O 1
ATOM 2273 N N . TRP A 1 286 ? 18.123 2.586 -33.343 1.00 97.19 286 TRP A N 1
ATOM 2274 C CA . TRP A 1 286 ? 17.699 1.734 -34.440 1.00 97.19 286 TRP A CA 1
ATOM 2275 C C . TRP A 1 286 ? 18.801 0.740 -34.782 1.00 97.19 286 TRP A C 1
ATOM 2277 O O . TRP A 1 286 ? 19.986 1.008 -34.566 1.00 97.19 286 TRP A O 1
ATOM 2287 N N . VAL A 1 287 ? 18.396 -0.426 -35.270 1.00 97.50 287 VAL A N 1
ATOM 2288 C CA . VAL A 1 287 ? 19.300 -1.506 -35.667 1.00 97.50 287 VAL A CA 1
ATOM 2289 C C . VAL A 1 287 ? 19.044 -1.816 -37.125 1.00 97.50 287 VAL A C 1
ATOM 2291 O O . VAL A 1 287 ? 17.936 -2.192 -37.490 1.00 97.50 287 VAL A O 1
ATOM 2294 N N . HIS A 1 288 ? 20.074 -1.661 -37.939 1.00 96.62 288 HIS A N 1
ATOM 2295 C CA . HIS A 1 288 ? 20.050 -1.917 -39.369 1.00 96.62 288 HIS A CA 1
ATOM 2296 C C . HIS A 1 288 ? 21.020 -3.053 -39.676 1.00 96.62 288 HIS A C 1
ATOM 2298 O O . HIS A 1 288 ? 21.972 -3.289 -38.927 1.00 96.62 288 HIS A O 1
ATOM 2304 N N . VAL A 1 289 ? 20.788 -3.749 -40.780 1.00 96.06 289 VAL A N 1
ATOM 2305 C CA . VAL A 1 289 ? 21.765 -4.669 -41.359 1.00 96.06 289 VAL A CA 1
ATOM 2306 C C . VAL A 1 289 ? 22.133 -4.143 -42.735 1.00 96.06 289 VAL A C 1
ATOM 2308 O O . VAL A 1 289 ? 21.256 -3.928 -43.569 1.00 96.06 289 VAL A O 1
ATOM 2311 N N . ASP A 1 290 ? 23.423 -3.913 -42.947 1.00 94.62 290 ASP A N 1
ATOM 2312 C CA . ASP A 1 290 ? 23.986 -3.498 -44.225 1.00 94.62 290 ASP A CA 1
ATOM 2313 C C . ASP A 1 290 ? 24.321 -4.760 -45.036 1.00 94.62 290 ASP A C 1
ATOM 2315 O O . ASP A 1 290 ? 25.238 -5.497 -44.659 1.00 94.62 290 ASP A O 1
ATOM 2319 N N . PRO A 1 291 ? 23.549 -5.082 -46.090 1.00 93.62 291 PRO A N 1
ATOM 2320 C CA . PRO A 1 291 ? 23.712 -6.324 -46.834 1.00 93.62 291 PRO A CA 1
ATOM 2321 C C . PRO A 1 291 ? 25.014 -6.339 -47.641 1.00 93.62 291 PRO A C 1
ATOM 2323 O O . PRO A 1 291 ? 25.358 -5.352 -48.288 1.00 93.62 291 PRO A O 1
ATOM 2326 N N . VAL A 1 292 ? 25.700 -7.487 -47.669 1.00 89.94 292 VAL A N 1
ATOM 2327 C CA . VAL A 1 292 ? 26.937 -7.655 -48.466 1.00 89.94 292 VAL A CA 1
ATOM 2328 C C . VAL A 1 292 ? 26.646 -7.566 -49.968 1.00 89.94 292 VAL A C 1
ATOM 2330 O O . VAL A 1 292 ? 27.434 -7.009 -50.722 1.00 89.94 292 VAL A O 1
ATOM 2333 N N . ALA A 1 293 ? 25.483 -8.059 -50.398 1.00 82.19 293 ALA A N 1
ATOM 2334 C CA . ALA A 1 293 ? 25.048 -8.045 -51.796 1.00 82.19 293 ALA A CA 1
ATOM 2335 C C . ALA A 1 293 ? 24.567 -6.663 -52.296 1.00 82.19 293 ALA A C 1
ATOM 2337 O O . ALA A 1 293 ? 24.038 -6.565 -53.401 1.00 82.19 293 ALA A O 1
ATOM 2338 N N . GLY A 1 294 ? 24.717 -5.602 -51.493 1.00 79.69 294 GLY A N 1
ATOM 2339 C CA . GLY A 1 294 ? 24.178 -4.276 -51.788 1.00 79.69 294 GLY A CA 1
ATOM 2340 C C . GLY A 1 294 ? 22.695 -4.134 -51.432 1.00 79.69 294 GLY A C 1
ATOM 2341 O O . GLY A 1 294 ? 21.994 -5.099 -51.112 1.00 79.69 294 GLY A O 1
ATOM 2342 N N . HIS A 1 295 ? 22.206 -2.894 -51.414 1.00 77.69 295 HIS A N 1
ATOM 2343 C CA . HIS A 1 295 ? 20.806 -2.612 -51.106 1.00 77.69 295 HIS A CA 1
ATOM 2344 C C . HIS A 1 295 ? 19.911 -2.994 -52.287 1.00 77.69 295 HIS A C 1
ATOM 2346 O O . HIS A 1 295 ? 20.128 -2.542 -53.408 1.00 77.69 295 HIS A O 1
ATOM 2352 N N . VAL A 1 296 ? 18.865 -3.780 -52.026 1.00 70.44 296 VAL A N 1
ATOM 2353 C CA . VAL A 1 296 ? 17.843 -4.063 -53.037 1.00 70.44 296 VAL A CA 1
ATOM 2354 C C . VAL A 1 296 ? 16.938 -2.838 -53.139 1.00 70.44 296 VAL A C 1
ATOM 2356 O O . VAL A 1 296 ? 16.175 -2.546 -52.216 1.00 70.44 296 VAL A O 1
ATOM 2359 N N . LEU A 1 297 ? 17.051 -2.102 -54.243 1.00 67.69 297 LEU A N 1
ATOM 2360 C CA . LEU A 1 297 ? 16.127 -1.020 -54.572 1.00 67.69 297 LEU A CA 1
ATOM 2361 C C . LEU A 1 297 ? 14.766 -1.613 -54.958 1.00 67.69 297 LEU A C 1
ATOM 2363 O O . LEU A 1 297 ? 14.682 -2.655 -55.607 1.00 67.69 297 LEU A O 1
ATOM 2367 N N . HIS A 1 298 ? 13.685 -0.952 -54.545 1.00 64.25 298 HIS A N 1
ATOM 2368 C CA . HIS A 1 298 ? 12.344 -1.327 -54.989 1.00 64.25 298 HIS A CA 1
ATOM 2369 C C . HIS A 1 298 ? 12.247 -1.150 -56.520 1.00 64.25 298 HIS A C 1
ATOM 2371 O O . HIS A 1 298 ? 12.769 -0.152 -57.017 1.00 64.25 298 HIS A O 1
ATOM 2377 N N . PRO A 1 299 ? 11.560 -2.038 -57.270 1.00 70.25 299 PRO A N 1
ATOM 2378 C CA . PRO A 1 299 ? 11.541 -2.015 -58.740 1.00 70.25 299 PRO A CA 1
ATOM 2379 C C . PRO A 1 299 ? 11.116 -0.674 -59.353 1.00 70.25 299 PRO A C 1
ATOM 2381 O O . PRO A 1 299 ? 11.571 -0.314 -60.429 1.00 70.25 299 PRO A O 1
ATOM 2384 N N . VAL A 1 300 ? 10.291 0.095 -58.636 1.00 72.81 300 VAL A N 1
ATOM 2385 C CA . VAL A 1 300 ? 9.857 1.451 -59.028 1.00 72.81 300 VAL A CA 1
ATOM 2386 C C . VAL A 1 300 ? 11.027 2.440 -59.167 1.00 72.81 300 VAL A C 1
ATOM 2388 O O . VAL A 1 300 ? 10.909 3.400 -59.913 1.00 72.81 300 VAL A O 1
ATOM 2391 N N . TYR A 1 301 ? 12.150 2.205 -58.485 1.00 67.81 301 TYR A N 1
ATOM 2392 C CA . TYR A 1 301 ? 13.354 3.046 -58.536 1.00 67.81 301 TYR A CA 1
ATOM 2393 C C . TYR A 1 301 ? 14.515 2.388 -59.299 1.00 67.81 301 TYR A C 1
ATOM 2395 O O . TYR A 1 301 ? 15.625 2.910 -59.291 1.00 67.81 301 TYR A O 1
ATOM 2403 N N . ALA A 1 302 ? 14.292 1.223 -59.918 1.00 64.06 302 ALA A N 1
ATOM 2404 C CA . ALA A 1 302 ? 15.335 0.463 -60.609 1.00 64.06 302 ALA A CA 1
ATOM 2405 C C . ALA A 1 302 ? 15.543 0.893 -62.076 1.00 64.06 302 ALA A C 1
ATOM 2407 O O . ALA A 1 302 ? 16.513 0.468 -62.695 1.00 64.06 302 ALA A O 1
ATOM 2408 N N . SER A 1 303 ? 14.660 1.724 -62.643 1.00 55.97 303 SER A N 1
ATOM 2409 C CA . SER A 1 303 ? 14.717 2.142 -64.055 1.00 55.97 303 SER A CA 1
ATOM 2410 C C . SER A 1 303 ? 15.797 3.177 -64.382 1.00 55.97 303 SER A C 1
ATOM 2412 O O . SER A 1 303 ? 16.093 3.369 -65.558 1.00 55.97 303 SER A O 1
ATOM 2414 N N . ASP A 1 304 ? 16.395 3.821 -63.376 1.00 55.19 304 ASP A N 1
ATOM 2415 C CA . ASP A 1 304 ? 17.241 5.008 -63.584 1.00 55.19 304 ASP A CA 1
ATOM 2416 C C . ASP A 1 304 ? 18.743 4.734 -63.376 1.00 55.19 304 ASP A C 1
ATOM 2418 O O . ASP A 1 304 ? 19.570 5.637 -63.502 1.00 55.19 304 ASP A O 1
ATOM 2422 N N . SER A 1 305 ? 19.135 3.490 -63.072 1.00 51.78 305 SER A N 1
ATOM 2423 C CA . SER A 1 305 ? 20.549 3.108 -63.010 1.00 51.78 305 SER A CA 1
ATOM 2424 C C . SER A 1 305 ? 21.051 2.685 -64.392 1.00 51.78 305 SER A C 1
ATOM 2426 O O . SER A 1 305 ? 20.922 1.525 -64.785 1.00 51.78 305 SER A O 1
ATOM 2428 N N . THR A 1 306 ? 21.635 3.633 -65.124 1.00 46.94 306 THR A N 1
ATOM 2429 C CA . THR A 1 306 ? 22.405 3.396 -66.353 1.00 46.94 306 THR A CA 1
ATOM 2430 C C . THR A 1 306 ? 23.485 2.330 -66.107 1.00 46.94 306 THR A C 1
ATOM 2432 O O . THR A 1 306 ? 24.264 2.487 -65.161 1.00 46.94 306 THR A O 1
ATOM 2435 N N . PRO A 1 307 ? 23.589 1.259 -66.916 1.00 50.72 307 PRO A N 1
ATOM 2436 C CA . PRO A 1 307 ? 24.686 0.311 -66.781 1.00 50.72 307 PRO A CA 1
ATOM 2437 C C . PRO A 1 307 ? 25.992 0.991 -67.208 1.00 50.72 307 PRO A C 1
ATOM 2439 O O . PRO A 1 307 ? 26.087 1.568 -68.292 1.00 50.72 307 PRO A O 1
ATOM 2442 N N . ALA A 1 308 ? 26.989 0.963 -66.322 1.00 43.47 308 ALA A N 1
ATOM 2443 C CA . ALA A 1 308 ? 28.342 1.405 -66.622 1.00 43.47 308 ALA A CA 1
ATOM 2444 C C . ALA A 1 308 ? 28.907 0.570 -67.783 1.00 43.47 308 ALA A C 1
ATOM 2446 O O . ALA A 1 308 ? 28.831 -0.656 -67.765 1.00 43.47 308 ALA A O 1
ATOM 2447 N N . ALA A 1 309 ? 29.425 1.274 -68.786 1.00 47.25 309 ALA A N 1
ATOM 2448 C CA . ALA A 1 309 ? 29.895 0.753 -70.058 1.00 47.25 309 ALA A CA 1
ATOM 2449 C C . ALA A 1 309 ? 30.926 -0.382 -69.926 1.00 47.25 309 ALA A C 1
ATOM 2451 O O . ALA A 1 309 ? 31.931 -0.252 -69.225 1.00 47.25 309 ALA A O 1
ATOM 2452 N N . GLU A 1 310 ? 30.696 -1.453 -70.684 1.00 47.03 310 GLU A N 1
ATOM 2453 C CA . GLU A 1 310 ? 31.719 -2.399 -71.120 1.00 47.03 310 GLU A CA 1
ATOM 2454 C C . GLU A 1 310 ? 32.725 -1.650 -72.016 1.00 47.03 310 GLU A C 1
ATOM 2456 O O . GLU A 1 310 ? 32.362 -1.131 -73.071 1.00 47.03 310 GLU A O 1
ATOM 2461 N N . MET A 1 311 ? 33.987 -1.553 -71.589 1.00 52.59 311 MET A N 1
ATOM 2462 C CA . MET A 1 311 ? 35.109 -1.285 -72.493 1.00 52.59 311 MET A CA 1
ATOM 2463 C C . MET A 1 311 ? 35.740 -2.627 -72.866 1.00 52.59 311 MET A C 1
ATOM 2465 O O . MET A 1 311 ? 36.407 -3.243 -72.034 1.00 52.59 311 MET A O 1
ATOM 2469 N N . GLU A 1 312 ? 35.546 -3.063 -74.110 1.00 49.38 312 GLU A N 1
ATOM 2470 C CA . GLU A 1 312 ? 36.402 -4.080 -74.723 1.00 49.38 312 GLU A CA 1
ATOM 2471 C C . GLU A 1 312 ? 37.744 -3.462 -75.160 1.00 49.38 312 GLU A C 1
ATOM 2473 O O . GLU A 1 312 ? 37.766 -2.322 -75.636 1.00 49.38 312 GLU A O 1
ATOM 2478 N N . PRO A 1 313 ? 38.869 -4.187 -75.020 1.00 63.53 313 PRO A N 1
ATOM 2479 C CA . PRO A 1 313 ? 40.157 -3.762 -75.551 1.00 63.53 313 PRO A CA 1
ATOM 2480 C C . PRO A 1 313 ? 40.318 -4.163 -77.029 1.00 63.53 313 PRO A C 1
ATOM 2482 O O . PRO A 1 313 ? 39.959 -5.276 -77.416 1.00 63.53 313 PRO A O 1
ATOM 2485 N N . LEU A 1 314 ? 40.914 -3.268 -77.825 1.00 52.69 314 LEU A N 1
ATOM 2486 C CA . LEU A 1 314 ? 41.554 -3.582 -79.111 1.00 52.69 314 LEU A CA 1
ATOM 2487 C C . LEU A 1 314 ? 43.034 -3.913 -78.900 1.00 52.69 314 LEU A C 1
ATOM 2489 O O . LEU A 1 314 ? 43.668 -3.220 -78.069 1.00 52.69 314 LEU A O 1
#